Protein AF-A0AAD2FKJ0-F1 (afdb_monomer_lite)

Radius of gyration: 31.88 Å; chains: 1; bounding box: 92×48×88 Å

Secondary structure (DSSP, 8-state):
-HHHHHHHHHHHHHHHHTSTT---GGG---------HHHHHHHHHHHHHHHHHHHHHHHHHHHHHHHHHHHHHHHHHHHHHHHHHHHHHHHHHHHHHHHHHH-TTSPTT-HHHHHHHHHHTT-TTHHHHHTTS--SSHHHHHHHHHHHHHHH--S-S-GGGGS--TTPPPS--TT-HHHHHHHHHHIIIIIIHHHHHHHHHHHHHHHHHHHHHHHHHHHHHHHHHHHHHHHT--TT-HHHHHHHHHHHHHHHHHHHHHHHHHHHHHHHTTTSSS----

Organism: NCBI:txid2856

pLDDT: mean 74.24, std 14.26, range [31.06, 91.81]

Foldseek 3Di:
DVLVVVLVVLVVVLVQLPDPPRQDPVLDDDDDDDDDPVCCVPPVPVVVVVRVVVVVVSVVSSVVVSVVVSVVSVVSNVVSLVVLLLVLLVVLLVLLVVLLVVDPQDDPLQSLLLVLQCQVVPDVCVCQLCVQSSDPHVQVSLVSNLVVCVVPDPPDRDSCSSDDDPDDDHSDDPPRPSSVVSSVVSCVVRHVVVVVVVVVVVVVVVVVVVVVVVVVVVVVVLVVVLVVLVVPDDPVDVVSVVVSVVVNVVVVVVVVVVVVVVVVVVVVVVPPPPDDDD

Structure (mmCIF, N/CA/C/O backbone):
data_AF-A0AAD2FKJ0-F1
#
_entry.id   AF-A0AAD2FKJ0-F1
#
loop_
_atom_site.group_PDB
_atom_site.id
_atom_site.type_symbol
_atom_site.label_atom_id
_atom_site.label_alt_id
_atom_site.label_comp_id
_atom_site.label_asym_id
_atom_site.label_entity_id
_atom_site.label_seq_id
_atom_site.pdbx_PDB_ins_code
_atom_site.Cartn_x
_atom_site.Cartn_y
_atom_site.Cartn_z
_atom_site.occupancy
_atom_site.B_iso_or_equiv
_atom_site.auth_seq_id
_atom_site.auth_comp_id
_atom_site.auth_asym_id
_atom_site.auth_atom_id
_atom_site.pdbx_PDB_model_num
ATOM 1 N N . MET A 1 1 ? -3.338 -1.788 -8.672 1.00 71.06 1 MET A N 1
ATOM 2 C CA . MET A 1 1 ? -4.570 -1.103 -8.192 1.00 71.06 1 MET A CA 1
ATOM 3 C C . MET A 1 1 ? -5.234 -1.756 -6.973 1.00 71.06 1 MET A C 1
ATOM 5 O O . MET A 1 1 ? -5.304 -1.099 -5.942 1.00 71.06 1 MET A O 1
ATOM 9 N N . LYS A 1 2 ? -5.704 -3.019 -7.031 1.00 80.38 2 LYS A N 1
ATOM 10 C CA . LYS A 1 2 ? -6.401 -3.674 -5.892 1.00 80.38 2 LYS A CA 1
ATOM 11 C C . LYS A 1 2 ? -5.606 -3.622 -4.577 1.00 80.38 2 LYS A C 1
ATOM 13 O O . LYS A 1 2 ? -6.149 -3.195 -3.567 1.00 80.38 2 LYS A O 1
ATOM 18 N N . LEU A 1 3 ? -4.317 -3.966 -4.619 1.00 83.56 3 LEU A N 1
ATOM 19 C CA . LEU A 1 3 ? -3.434 -3.955 -3.445 1.00 83.56 3 LEU A CA 1
ATOM 20 C C . LEU A 1 3 ? -3.308 -2.565 -2.805 1.00 83.56 3 LEU A C 1
ATOM 22 O O . LEU A 1 3 ? -3.444 -2.434 -1.598 1.00 83.56 3 LEU A O 1
ATOM 26 N N . LYS A 1 4 ? -3.147 -1.505 -3.602 1.00 79.00 4 LYS A N 1
ATOM 27 C CA . LYS A 1 4 ? -3.092 -0.128 -3.087 1.00 79.00 4 LYS A CA 1
ATOM 28 C C . LYS A 1 4 ? -4.404 0.320 -2.436 1.00 79.00 4 LYS A C 1
ATOM 30 O O . LYS A 1 4 ? -4.381 1.032 -1.442 1.00 79.00 4 LYS A O 1
ATOM 35 N N . LYS A 1 5 ? -5.559 -0.116 -2.953 1.00 81.50 5 LYS A N 1
ATOM 36 C CA . LYS A 1 5 ? -6.853 0.142 -2.298 1.00 81.50 5 LYS A CA 1
ATOM 37 C C . LYS A 1 5 ? -6.910 -0.509 -0.915 1.00 81.50 5 LYS A C 1
ATOM 39 O O . LYS A 1 5 ? -7.359 0.116 0.045 1.00 81.50 5 LYS A O 1
ATOM 44 N N . THR A 1 6 ? -6.451 -1.753 -0.827 1.00 84.44 6 THR A N 1
ATOM 45 C CA . THR A 1 6 ? -6.330 -2.475 0.440 1.00 84.44 6 THR A CA 1
ATOM 46 C C . THR A 1 6 ? -5.370 -1.753 1.391 1.00 84.44 6 THR A C 1
ATOM 48 O O . THR A 1 6 ? -5.720 -1.546 2.548 1.00 84.44 6 THR A O 1
ATOM 51 N N . LEU A 1 7 ? -4.226 -1.274 0.890 1.00 86.19 7 LEU A N 1
ATOM 52 C CA . LEU A 1 7 ? -3.254 -0.491 1.658 1.00 86.19 7 LEU A CA 1
ATOM 53 C C . LEU A 1 7 ? -3.872 0.783 2.249 1.00 86.19 7 LEU A C 1
ATOM 55 O O . LEU A 1 7 ? -3.767 1.001 3.451 1.00 86.19 7 LEU A O 1
ATOM 59 N N . ASN A 1 8 ? -4.575 1.582 1.437 1.00 85.00 8 ASN A N 1
ATOM 60 C CA . ASN A 1 8 ? -5.258 2.788 1.919 1.00 85.00 8 ASN A CA 1
ATOM 61 C C . ASN A 1 8 ? -6.295 2.448 2.995 1.00 85.00 8 ASN A C 1
ATOM 63 O O . ASN A 1 8 ? -6.322 3.082 4.040 1.00 85.00 8 ASN A O 1
ATOM 67 N N . THR A 1 9 ? -7.071 1.380 2.794 1.00 85.81 9 THR A N 1
ATOM 68 C CA . THR A 1 9 ? -8.065 0.929 3.782 1.00 85.81 9 THR A CA 1
ATOM 69 C C . THR A 1 9 ? -7.413 0.561 5.120 1.00 85.81 9 THR A C 1
ATOM 71 O O . THR A 1 9 ? -7.942 0.888 6.183 1.00 85.81 9 THR A O 1
ATOM 74 N N . PHE A 1 10 ? -6.263 -0.118 5.091 1.00 88.31 10 PHE A N 1
ATOM 75 C CA . PHE A 1 10 ? -5.527 -0.446 6.310 1.00 88.31 10 PHE A CA 1
ATOM 76 C C . PHE A 1 10 ? -4.884 0.780 6.960 1.00 88.31 10 PHE A C 1
ATOM 78 O O . PHE A 1 10 ? -4.914 0.879 8.185 1.00 88.31 10 PHE A O 1
ATOM 85 N N . ASN A 1 11 ? -4.376 1.732 6.174 1.00 86.88 11 ASN A N 1
ATOM 86 C CA . ASN A 1 11 ? -3.852 2.999 6.684 1.00 86.88 11 ASN A CA 1
ATOM 87 C C . ASN A 1 11 ? -4.946 3.835 7.362 1.00 86.88 11 ASN A C 1
ATOM 89 O O . ASN A 1 11 ? -4.744 4.296 8.483 1.00 86.88 11 ASN A O 1
ATOM 93 N N . ASP A 1 12 ? -6.126 3.955 6.750 1.00 87.62 12 ASP A N 1
ATOM 94 C CA . ASP A 1 12 ? -7.275 4.653 7.339 1.00 87.62 12 ASP A CA 1
ATOM 95 C C . ASP A 1 12 ? -7.701 3.988 8.655 1.00 87.62 12 ASP A C 1
ATOM 97 O O . ASP A 1 12 ? -7.941 4.649 9.668 1.00 87.62 12 ASP A O 1
ATOM 101 N N . ARG A 1 13 ? -7.741 2.648 8.673 1.00 86.25 13 ARG A N 1
ATOM 102 C CA . ARG A 1 13 ? -8.046 1.877 9.883 1.00 86.25 13 ARG A CA 1
ATOM 103 C C . ARG A 1 13 ? -6.992 2.084 10.969 1.00 86.25 13 ARG A C 1
ATOM 105 O O . ARG A 1 13 ? -7.358 2.213 12.134 1.00 86.25 13 ARG A O 1
ATOM 112 N N . LEU A 1 14 ? -5.710 2.117 10.609 1.00 88.94 14 LEU A N 1
ATOM 113 C CA . LEU A 1 14 ? -4.619 2.379 11.543 1.00 88.94 14 LEU A CA 1
ATOM 114 C C . LEU A 1 14 ? -4.745 3.782 12.147 1.00 88.94 14 LEU A C 1
ATOM 116 O O . LEU A 1 14 ? -4.663 3.916 13.365 1.00 88.94 14 LEU A O 1
ATOM 120 N N . GLN A 1 15 ? -5.024 4.799 11.326 1.00 88.88 15 GLN A N 1
ATOM 121 C CA . GLN A 1 15 ? -5.247 6.166 11.799 1.00 88.88 15 GLN A CA 1
ATOM 122 C C . GLN A 1 15 ? -6.423 6.246 12.773 1.00 88.88 15 GLN A C 1
ATOM 124 O O . GLN A 1 15 ? -6.317 6.903 13.804 1.00 88.88 15 GLN A O 1
ATOM 129 N N . LEU A 1 16 ? -7.533 5.558 12.487 1.00 86.31 16 LEU A N 1
ATOM 130 C CA . LEU A 1 16 ? -8.673 5.487 13.406 1.00 86.31 16 LEU A CA 1
ATOM 131 C C . LEU A 1 16 ? -8.296 4.816 14.732 1.00 86.31 16 LEU A C 1
ATOM 133 O O . LEU A 1 16 ? -8.605 5.358 15.788 1.00 86.31 16 LEU A O 1
ATOM 137 N N . LEU A 1 17 ? -7.587 3.684 14.684 1.00 85.56 17 LEU A N 1
ATOM 138 C CA . LEU A 1 17 ? -7.139 2.947 15.873 1.00 85.56 17 LEU A CA 1
ATOM 139 C C . LEU A 1 17 ? -6.128 3.715 16.733 1.00 85.56 17 LEU A C 1
ATOM 141 O O . LEU A 1 17 ? -5.982 3.403 17.911 1.00 85.56 17 LEU A O 1
ATOM 145 N N . GLN A 1 18 ? -5.425 4.68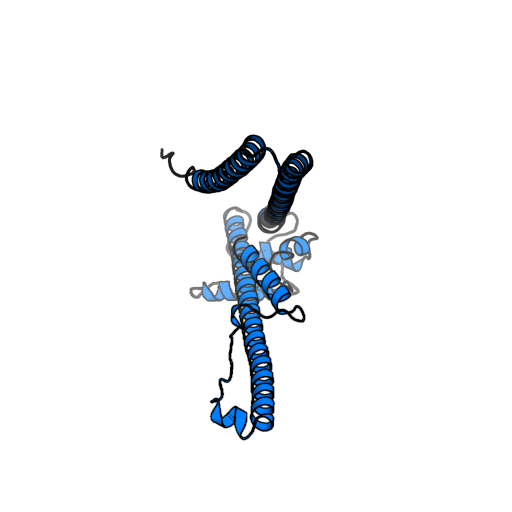8 16.154 1.00 85.50 18 GLN A N 1
ATOM 146 C CA . GLN A 1 18 ? -4.464 5.543 16.850 1.00 85.50 18 GLN A CA 1
ATOM 147 C C . GLN A 1 18 ? -5.096 6.805 17.452 1.00 85.50 18 GLN A C 1
ATOM 149 O O . GLN A 1 18 ? -4.419 7.521 18.190 1.00 85.50 18 GLN A O 1
ATOM 154 N N . LYS A 1 19 ? -6.372 7.102 17.164 1.00 86.88 19 LYS A N 1
ATOM 155 C CA . LYS A 1 19 ? -7.043 8.267 17.750 1.00 86.88 19 LYS A CA 1
ATOM 156 C C . LYS A 1 19 ? -7.248 8.070 19.258 1.00 86.88 19 LYS A C 1
ATOM 158 O O . LYS A 1 19 ? -7.744 7.017 19.669 1.00 86.88 19 LYS A O 1
ATOM 163 N N . PRO A 1 20 ? -6.931 9.081 20.086 1.00 76.94 20 PRO A N 1
ATOM 164 C CA . PRO A 1 20 ? -7.167 9.004 21.521 1.00 76.94 20 PRO A CA 1
ATOM 165 C C . PRO A 1 20 ? -8.664 8.815 21.800 1.00 76.94 20 PRO A C 1
ATOM 167 O O . PRO A 1 20 ? -9.505 9.485 21.203 1.00 76.94 20 PRO A O 1
ATOM 170 N N . GLY A 1 21 ? -8.991 7.870 22.683 1.00 74.44 21 GLY A N 1
ATOM 171 C CA . GLY A 1 21 ? -10.371 7.536 23.054 1.00 74.44 21 GLY A CA 1
ATOM 172 C C . GLY A 1 21 ? -11.122 6.639 22.062 1.00 74.44 21 GLY A C 1
ATOM 173 O O . GLY A 1 21 ? -12.247 6.236 22.350 1.00 74.44 21 GLY A O 1
ATOM 174 N N . TYR A 1 22 ? -10.530 6.281 20.918 1.00 79.00 22 TYR A N 1
ATOM 175 C CA . TYR A 1 22 ? -11.140 5.311 20.013 1.00 79.00 22 TYR A CA 1
ATOM 176 C C . TYR A 1 22 ? -10.881 3.886 20.507 1.00 79.00 22 TYR A C 1
ATOM 178 O O . TYR A 1 22 ? -9.736 3.438 20.532 1.00 79.00 22 TYR A O 1
ATOM 186 N N . VAL A 1 23 ? -11.948 3.160 20.842 1.00 74.75 23 VAL A N 1
ATOM 187 C CA . VAL A 1 23 ? -11.903 1.726 21.154 1.00 74.75 23 VAL A CA 1
ATOM 188 C C . VAL A 1 23 ? -12.482 0.968 19.969 1.00 74.75 23 VAL A C 1
ATOM 190 O O . VAL A 1 23 ? -13.607 1.226 19.536 1.00 74.75 23 VAL A O 1
ATOM 193 N N . ALA A 1 24 ? -11.715 0.025 19.421 1.00 76.06 24 ALA A N 1
ATOM 194 C CA . ALA A 1 24 ? -12.218 -0.830 18.355 1.00 76.06 24 ALA A CA 1
ATOM 195 C C . ALA A 1 24 ? -13.459 -1.592 18.841 1.00 76.06 24 ALA A C 1
ATOM 197 O O . ALA A 1 24 ? -13.457 -2.124 19.948 1.00 76.06 24 ALA A O 1
ATOM 198 N N . SER A 1 25 ? -14.488 -1.718 18.000 1.00 78.38 25 SER A N 1
ATOM 199 C CA . SER A 1 25 ? -15.688 -2.494 18.347 1.00 78.38 25 SER A CA 1
ATOM 200 C C . SER A 1 25 ? -15.350 -3.925 18.776 1.00 78.38 25 SER A C 1
ATOM 202 O O . SER A 1 25 ? -15.961 -4.448 19.698 1.00 78.38 25 SER A O 1
ATOM 204 N N . SER A 1 26 ? -14.321 -4.523 18.170 1.00 73.00 26 SER A N 1
ATOM 205 C CA . SER A 1 26 ? -13.794 -5.849 18.513 1.00 73.00 26 SER A CA 1
ATOM 206 C C . SER A 1 26 ? -13.148 -5.935 19.903 1.00 73.00 26 SER A C 1
ATOM 208 O O . SER A 1 26 ? -13.040 -7.028 20.442 1.00 73.00 26 SER A O 1
ATOM 210 N N . CYS A 1 27 ? -12.716 -4.809 20.478 1.00 74.88 27 CYS A N 1
ATOM 211 C CA . CYS A 1 27 ? -12.190 -4.733 21.844 1.00 74.88 27 CYS A CA 1
ATOM 212 C C . CYS A 1 27 ? -13.283 -4.410 22.869 1.00 74.88 27 CYS A C 1
ATOM 214 O O . CYS A 1 27 ? -13.014 -4.414 24.068 1.00 74.88 27 CYS A O 1
ATOM 216 N N . ASN A 1 28 ? -14.499 -4.089 22.425 1.00 78.06 28 ASN A N 1
ATOM 217 C CA . ASN A 1 28 ? -15.566 -3.683 23.319 1.00 78.06 28 ASN A CA 1
ATOM 218 C C . ASN A 1 28 ? -16.296 -4.922 23.850 1.00 78.06 28 ASN A C 1
ATOM 220 O O . ASN A 1 28 ? -17.056 -5.564 23.128 1.00 78.06 28 ASN A O 1
ATOM 224 N N . PHE A 1 29 ? -16.064 -5.261 25.114 1.00 77.56 29 PHE A N 1
ATOM 225 C CA . PHE A 1 29 ? -16.822 -6.288 25.821 1.00 77.56 29 PHE A CA 1
ATOM 226 C C . PHE A 1 29 ? -17.348 -5.718 27.137 1.00 77.56 29 PHE A C 1
ATOM 228 O O . PHE A 1 29 ? -16.664 -4.964 27.836 1.00 77.56 29 PHE A O 1
ATOM 235 N N . LYS A 1 30 ? -18.593 -6.076 27.454 1.00 77.56 30 LYS A N 1
ATOM 236 C CA . LYS A 1 30 ? -19.260 -5.693 28.693 1.00 77.56 30 LYS A CA 1
ATOM 237 C C . LYS A 1 30 ? -18.975 -6.774 29.729 1.00 77.56 30 LYS A C 1
ATOM 239 O O . LYS A 1 30 ? -19.385 -7.917 29.552 1.00 77.56 30 LYS A O 1
ATOM 244 N N . PHE A 1 31 ? -18.252 -6.411 30.778 1.00 77.50 31 PHE A N 1
ATOM 245 C CA . PHE A 1 31 ? -18.079 -7.244 31.961 1.00 77.50 31 PHE A CA 1
ATOM 246 C C . PHE A 1 31 ? -18.632 -6.474 33.154 1.00 77.50 31 PHE A C 1
ATOM 248 O O . PHE A 1 31 ? -18.219 -5.337 33.392 1.00 77.50 31 PHE A O 1
ATOM 255 N N . GLU A 1 32 ? -19.585 -7.086 33.848 1.00 77.81 32 GLU A N 1
ATOM 256 C CA . GLU A 1 32 ? -20.215 -6.564 35.056 1.00 77.81 32 GLU A CA 1
ATOM 257 C C . GLU A 1 32 ? -20.036 -7.613 36.149 1.00 77.81 32 GLU A C 1
ATOM 259 O O . GLU A 1 32 ? -20.402 -8.777 35.977 1.00 77.81 32 GLU A O 1
ATOM 264 N N . LEU A 1 33 ? -19.414 -7.204 37.253 1.00 77.69 33 LEU A N 1
ATOM 265 C CA . LEU A 1 33 ? -19.356 -8.015 38.458 1.00 77.69 33 LEU A CA 1
ATOM 266 C C . LEU A 1 33 ? -20.748 -7.952 39.098 1.00 77.69 33 LEU A C 1
ATOM 268 O O . LEU A 1 33 ? -21.201 -6.868 39.434 1.00 77.69 33 LEU A O 1
ATOM 272 N N . ASN A 1 34 ? -21.443 -9.079 39.235 1.00 84.00 34 ASN A N 1
ATOM 273 C CA . ASN A 1 34 ? -22.764 -9.111 39.867 1.00 84.00 34 ASN A CA 1
ATOM 274 C C . ASN A 1 34 ? -22.638 -9.758 41.254 1.00 84.00 34 ASN A C 1
ATOM 276 O O . ASN A 1 34 ? -22.642 -10.990 41.343 1.00 84.00 34 ASN A O 1
ATOM 280 N N . PRO A 1 35 ? -22.454 -8.965 42.324 1.00 83.44 35 PRO A N 1
ATOM 281 C CA . PRO A 1 35 ? -22.429 -9.476 43.690 1.00 83.44 35 PRO A CA 1
ATOM 282 C C . PRO A 1 35 ? -23.823 -9.956 44.118 1.00 83.44 35 PRO A C 1
ATOM 284 O O . PRO A 1 35 ? -24.842 -9.569 43.550 1.00 83.44 35 PRO A O 1
ATOM 287 N N . THR A 1 36 ? -23.873 -10.811 45.137 1.00 84.44 36 THR A N 1
ATOM 288 C CA . THR A 1 36 ? -25.136 -11.236 45.751 1.00 84.44 36 THR A CA 1
ATOM 289 C C . THR A 1 36 ? -25.675 -10.160 46.697 1.00 84.44 36 THR A C 1
ATOM 291 O O . THR A 1 36 ? -24.899 -9.498 47.386 1.00 84.44 36 THR A O 1
ATOM 294 N N . ASP A 1 37 ? -27.004 -10.044 46.808 1.00 82.69 37 ASP A N 1
ATOM 295 C CA . ASP A 1 37 ? -27.678 -9.041 47.660 1.00 82.69 37 ASP A CA 1
ATOM 296 C C . ASP A 1 37 ? -27.211 -9.078 49.123 1.00 82.69 37 ASP A C 1
ATOM 298 O O . ASP A 1 37 ? -27.097 -8.053 49.789 1.00 82.69 37 ASP A O 1
ATOM 302 N N . ARG A 1 38 ? -26.881 -10.275 49.619 1.00 74.44 38 ARG A N 1
ATOM 303 C CA . ARG A 1 38 ? -26.363 -10.475 50.977 1.00 74.44 38 ARG A CA 1
ATOM 304 C C . ARG A 1 38 ? -24.977 -9.852 51.175 1.00 74.44 38 ARG A C 1
ATOM 306 O O . ARG A 1 38 ? -24.717 -9.278 52.220 1.00 74.44 38 ARG A O 1
ATOM 313 N N . LEU A 1 39 ? -24.105 -9.935 50.169 1.00 76.00 39 LEU A N 1
ATOM 314 C CA . LEU A 1 39 ? -22.758 -9.363 50.224 1.00 76.00 39 LEU A CA 1
ATOM 315 C C . LEU A 1 39 ? -22.784 -7.834 50.084 1.00 76.00 39 LEU A C 1
ATOM 317 O O . LEU A 1 39 ? -21.979 -7.151 50.708 1.00 76.00 39 LEU A O 1
ATOM 321 N N . LEU A 1 40 ? -23.729 -7.306 49.299 1.00 78.62 40 LEU A N 1
ATOM 322 C CA . LEU A 1 40 ? -23.981 -5.867 49.197 1.00 78.62 40 LEU A CA 1
ATOM 323 C C . LEU A 1 40 ? -24.442 -5.273 50.534 1.00 78.62 40 LEU A C 1
ATOM 325 O O . LEU A 1 40 ? -24.013 -4.182 50.885 1.00 78.62 40 LEU A O 1
ATOM 329 N N . ALA A 1 41 ? -25.270 -5.999 51.291 1.00 77.50 41 ALA A N 1
ATOM 330 C CA . ALA A 1 41 ? -25.738 -5.556 52.604 1.00 77.50 41 ALA A CA 1
ATOM 331 C C . ALA A 1 41 ? -24.651 -5.620 53.695 1.00 77.50 41 ALA A C 1
ATOM 333 O O . ALA A 1 41 ? -24.621 -4.761 54.574 1.00 77.50 41 ALA A O 1
ATOM 334 N N . ASP A 1 42 ? -23.772 -6.627 53.642 1.00 82.19 42 ASP A N 1
ATOM 335 C CA . ASP A 1 42 ? -22.782 -6.883 54.696 1.00 82.19 42 ASP A CA 1
ATOM 336 C C . ASP A 1 42 ? -21.453 -6.118 54.496 1.00 82.19 42 ASP A C 1
ATOM 338 O O . ASP A 1 42 ? -20.763 -5.832 55.474 1.00 82.19 42 ASP A O 1
ATOM 342 N N . ASP A 1 43 ? -21.051 -5.804 53.254 1.00 85.88 43 ASP A N 1
ATOM 343 C CA . ASP A 1 43 ? -19.693 -5.309 52.952 1.00 85.88 43 ASP A CA 1
ATOM 344 C C . ASP A 1 43 ? -19.627 -4.432 51.668 1.00 85.88 43 ASP A C 1
ATOM 346 O O . ASP A 1 43 ? -18.731 -4.579 50.828 1.00 85.88 43 ASP A O 1
ATOM 350 N N . GLU A 1 44 ? -20.563 -3.485 51.510 1.00 85.50 44 GLU A N 1
ATOM 351 C CA . GLU A 1 44 ? -20.714 -2.599 50.331 1.00 85.50 44 GLU A CA 1
ATOM 352 C C . GLU A 1 44 ? -19.396 -1.949 49.859 1.00 85.50 44 GLU A C 1
ATOM 354 O O . GLU A 1 44 ? -19.042 -2.023 48.682 1.00 85.50 44 GLU A O 1
ATOM 359 N N . ALA A 1 45 ? -18.599 -1.400 50.782 1.00 86.38 45 ALA A N 1
ATOM 360 C CA . ALA A 1 45 ? -17.343 -0.719 50.451 1.00 86.38 45 ALA A CA 1
ATOM 361 C C . ALA A 1 45 ? -16.283 -1.649 49.825 1.00 86.38 45 ALA A C 1
ATOM 363 O O . ALA A 1 45 ? -15.472 -1.222 49.000 1.00 86.38 45 ALA A O 1
ATOM 364 N N . LYS A 1 46 ? -16.265 -2.939 50.198 1.00 87.06 46 LYS A N 1
ATOM 365 C CA . LYS A 1 46 ? -15.357 -3.918 49.573 1.00 87.06 46 LYS A CA 1
ATOM 366 C C . LYS A 1 46 ? -15.826 -4.287 48.173 1.00 87.06 46 LYS A C 1
ATOM 368 O O . LYS A 1 46 ? -14.995 -4.497 47.292 1.00 87.06 46 LYS A O 1
ATOM 373 N N . VAL A 1 47 ? -17.140 -4.365 47.978 1.00 84.94 47 VAL A N 1
ATOM 374 C CA . VAL A 1 47 ? -17.756 -4.640 46.680 1.00 84.94 47 VAL A CA 1
ATOM 375 C C . VAL A 1 47 ? -17.474 -3.496 45.703 1.00 84.94 47 VAL A C 1
ATOM 377 O O . VAL A 1 47 ? -17.020 -3.761 44.592 1.00 84.94 47 VAL A O 1
ATOM 380 N N . GLU A 1 48 ? -17.634 -2.240 46.125 1.00 85.81 48 GLU A N 1
ATOM 381 C CA . GLU A 1 48 ? -17.314 -1.055 45.312 1.00 85.81 48 GLU A CA 1
ATOM 382 C C . GLU A 1 48 ? -15.832 -1.022 44.906 1.00 85.81 48 GLU A C 1
ATOM 384 O O . GLU A 1 48 ? -15.503 -0.878 43.728 1.00 85.81 48 GLU A O 1
ATOM 389 N N . LYS A 1 49 ? -14.922 -1.298 45.849 1.00 89.50 49 LYS A N 1
ATOM 390 C CA . LYS A 1 49 ? -13.488 -1.395 45.549 1.00 89.50 49 LYS A CA 1
ATOM 391 C C . LYS A 1 49 ? -13.173 -2.484 44.513 1.00 89.50 49 LYS A C 1
ATOM 393 O O . LYS A 1 49 ? -12.367 -2.262 43.611 1.00 89.50 49 LYS A O 1
ATOM 398 N N . LEU A 1 50 ? -13.805 -3.655 44.615 1.00 88.06 50 LEU A N 1
ATOM 399 C CA . LEU A 1 50 ? -13.636 -4.731 43.631 1.00 88.06 50 LEU A CA 1
ATOM 400 C C . LEU A 1 50 ? -14.215 -4.351 42.262 1.00 88.06 50 LEU A C 1
ATOM 402 O O . LEU A 1 50 ? -13.632 -4.706 41.238 1.00 88.06 50 LEU A O 1
ATOM 406 N N . HIS A 1 51 ? -15.324 -3.611 42.220 1.00 87.44 51 HIS A N 1
ATOM 407 C CA . HIS A 1 51 ? -15.853 -3.054 40.976 1.00 87.44 51 HIS A CA 1
ATOM 408 C C . HIS A 1 51 ? -14.854 -2.109 40.303 1.00 87.44 51 HIS A C 1
ATOM 410 O O . HIS A 1 51 ? -14.644 -2.216 39.091 1.00 87.44 51 HIS A O 1
ATOM 416 N N . ASP A 1 52 ? -14.205 -1.232 41.067 1.00 87.88 52 ASP A N 1
ATOM 417 C CA . ASP A 1 52 ? -13.174 -0.331 40.550 1.00 87.88 52 ASP A CA 1
ATOM 418 C C . ASP A 1 52 ? -11.953 -1.095 40.028 1.00 87.88 52 ASP A C 1
ATOM 420 O O . ASP A 1 52 ? -11.499 -0.845 38.910 1.00 87.88 52 ASP A O 1
ATOM 424 N N . GLU A 1 53 ? -11.461 -2.084 40.778 1.00 89.31 53 GLU A N 1
ATOM 425 C CA . GLU A 1 53 ? -10.346 -2.940 40.352 1.00 89.31 53 GLU A CA 1
ATOM 426 C C . GLU A 1 53 ? -10.672 -3.697 39.052 1.00 89.31 53 GLU A C 1
ATOM 428 O O . GLU A 1 53 ? -9.856 -3.739 38.126 1.00 89.31 53 GLU A O 1
ATOM 433 N N . VAL A 1 54 ? -11.891 -4.230 38.933 1.00 88.06 54 VAL A N 1
ATOM 434 C CA . VAL A 1 54 ? -12.386 -4.889 37.716 1.00 88.06 54 VAL A CA 1
ATOM 435 C C . VAL A 1 54 ? -12.500 -3.905 36.551 1.00 88.06 54 VAL A C 1
ATOM 437 O O . VAL A 1 54 ? -12.113 -4.236 35.428 1.00 88.06 54 VAL A O 1
ATOM 440 N N . ASN A 1 55 ? -13.005 -2.692 36.785 1.00 86.38 55 ASN A N 1
ATOM 441 C CA . ASN A 1 55 ? -13.108 -1.658 35.757 1.00 86.38 55 ASN A CA 1
ATOM 442 C C . ASN A 1 55 ? -11.724 -1.234 35.247 1.00 86.38 55 ASN A C 1
ATOM 444 O O . ASN A 1 55 ? -11.529 -1.121 34.033 1.00 86.38 55 ASN A O 1
ATOM 448 N N . ILE A 1 56 ? -10.748 -1.068 36.145 1.00 87.44 56 ILE A N 1
ATOM 449 C CA . ILE A 1 56 ? -9.350 -0.783 35.795 1.00 87.44 56 ILE A CA 1
ATOM 450 C C . ILE A 1 56 ? -8.766 -1.936 34.972 1.00 87.44 56 ILE A C 1
ATOM 452 O O . ILE A 1 56 ? -8.228 -1.704 33.886 1.00 87.44 56 ILE A O 1
ATOM 456 N N . ALA A 1 57 ? -8.917 -3.181 35.433 1.00 87.94 57 ALA A N 1
ATOM 457 C CA . ALA A 1 57 ? -8.436 -4.362 34.718 1.00 87.94 57 ALA A CA 1
ATOM 458 C C . ALA A 1 57 ? -9.063 -4.480 33.319 1.00 87.94 57 ALA A C 1
ATOM 460 O O . ALA A 1 57 ? -8.366 -4.780 32.346 1.00 87.94 57 ALA A O 1
ATOM 461 N N . ARG A 1 58 ? -10.359 -4.167 33.190 1.00 86.25 58 ARG A N 1
ATOM 462 C CA . ARG A 1 58 ? -11.066 -4.131 31.905 1.00 86.25 58 ARG A CA 1
ATOM 463 C C . ARG A 1 58 ? -10.441 -3.115 30.955 1.00 86.25 58 ARG A C 1
ATOM 465 O O . ARG A 1 58 ? -10.158 -3.463 29.813 1.00 86.25 58 ARG A O 1
ATOM 472 N N . VAL A 1 59 ? -10.213 -1.881 31.407 1.00 85.56 59 VAL A N 1
ATOM 473 C CA . VAL A 1 59 ? -9.605 -0.823 30.579 1.00 85.56 59 VAL A CA 1
ATOM 474 C C . VAL A 1 59 ? -8.188 -1.209 30.148 1.00 85.56 59 VAL A C 1
ATOM 476 O O . VAL A 1 59 ? -7.845 -1.070 28.973 1.00 85.56 59 VAL A O 1
ATOM 479 N N . LEU A 1 60 ? -7.380 -1.758 31.061 1.00 87.94 60 LEU A N 1
ATOM 480 C CA . LEU A 1 60 ? -6.029 -2.234 30.747 1.00 87.94 60 LEU A CA 1
ATOM 481 C C . LEU A 1 60 ? -6.049 -3.332 29.680 1.00 87.94 60 LEU A C 1
ATOM 483 O O . LEU A 1 60 ? -5.296 -3.272 28.707 1.00 87.94 60 LEU A O 1
ATOM 487 N N . PHE A 1 61 ? -6.942 -4.308 29.825 1.00 87.00 61 PHE A N 1
ATOM 488 C CA . PHE A 1 61 ? -7.076 -5.400 28.870 1.00 87.00 61 PHE A CA 1
ATOM 489 C C . PHE A 1 61 ? -7.593 -4.925 27.501 1.00 87.00 61 PHE A C 1
ATOM 491 O O . PHE A 1 61 ? -7.082 -5.357 26.467 1.00 87.00 61 PHE A O 1
ATOM 498 N N . GLN A 1 62 ? -8.540 -3.980 27.464 1.00 87.56 62 GLN A N 1
ATOM 499 C CA . GLN A 1 62 ? -8.972 -3.329 26.219 1.00 87.56 62 GLN A CA 1
ATOM 500 C C . GLN A 1 62 ? -7.804 -2.626 25.515 1.00 87.56 62 GLN A C 1
ATOM 502 O O . GLN A 1 62 ? -7.636 -2.779 24.302 1.00 87.56 62 GLN A O 1
ATOM 507 N N . GLY A 1 63 ? -6.962 -1.918 26.275 1.00 86.00 63 GLY A N 1
ATOM 508 C CA . GLY A 1 63 ? -5.748 -1.286 25.760 1.00 86.00 63 GLY A CA 1
ATOM 509 C C . GLY A 1 63 ? -4.751 -2.295 25.181 1.00 86.00 63 GLY A C 1
ATOM 510 O O . GLY A 1 63 ? -4.238 -2.097 24.078 1.00 86.00 63 GLY A O 1
ATOM 511 N N . GLN A 1 64 ? -4.522 -3.415 25.873 1.00 88.81 64 GLN A N 1
ATOM 512 C CA . GLN A 1 64 ? -3.657 -4.496 25.385 1.00 88.81 64 GLN A CA 1
ATOM 513 C C . GLN A 1 64 ? -4.194 -5.124 24.094 1.00 88.81 64 GLN A C 1
ATOM 515 O O . GLN A 1 64 ? -3.446 -5.274 23.127 1.00 88.81 64 GLN A O 1
ATOM 520 N N . MET A 1 65 ? -5.490 -5.438 24.036 1.00 87.38 65 MET A N 1
ATOM 521 C CA . MET A 1 65 ? -6.127 -5.953 22.821 1.00 87.38 65 MET A CA 1
ATOM 522 C C . MET A 1 65 ? -5.995 -4.975 21.650 1.00 87.38 65 MET A C 1
ATOM 524 O O . MET A 1 65 ? -5.621 -5.370 20.546 1.00 87.38 65 MET A O 1
ATOM 528 N N . GLN A 1 66 ? -6.244 -3.684 21.884 1.00 87.88 66 GLN A N 1
ATOM 529 C CA . GLN A 1 66 ? -6.096 -2.657 20.854 1.00 87.88 66 GLN A CA 1
ATOM 530 C C . GLN A 1 66 ? -4.656 -2.567 20.340 1.00 87.88 66 GLN A C 1
ATOM 532 O O . GLN A 1 66 ? -4.453 -2.467 19.129 1.00 87.88 66 GLN A O 1
ATOM 537 N N . ALA A 1 67 ? -3.660 -2.674 21.222 1.00 88.44 67 ALA A N 1
ATOM 538 C CA . ALA A 1 67 ? -2.256 -2.714 20.825 1.00 88.44 67 ALA A CA 1
ATOM 539 C C . ALA A 1 67 ? -1.945 -3.916 19.912 1.00 88.44 67 ALA A C 1
ATOM 541 O O . ALA A 1 67 ? -1.262 -3.750 18.900 1.00 88.44 67 ALA A O 1
ATOM 542 N N . GLN A 1 68 ? -2.500 -5.099 20.204 1.00 89.00 68 GLN A N 1
ATOM 543 C CA . GLN A 1 68 ? -2.342 -6.286 19.352 1.00 89.00 68 GLN A CA 1
ATOM 544 C C . GLN A 1 68 ? -3.024 -6.121 17.988 1.00 89.00 68 GLN A C 1
ATOM 546 O O . GLN A 1 68 ? -2.443 -6.461 16.959 1.00 89.00 68 GLN A O 1
ATOM 551 N N . ILE A 1 69 ? -4.222 -5.526 17.944 1.00 88.00 69 ILE A N 1
ATOM 552 C CA . ILE A 1 69 ? -4.896 -5.210 16.674 1.00 88.00 69 ILE A CA 1
ATOM 553 C C . ILE A 1 69 ? -4.061 -4.226 15.851 1.00 88.00 69 ILE A C 1
ATOM 555 O O . ILE A 1 69 ? -3.910 -4.410 14.645 1.00 88.00 69 ILE A O 1
ATOM 559 N N . ILE A 1 70 ? -3.495 -3.193 16.481 1.00 88.94 70 ILE A N 1
ATOM 560 C CA . ILE A 1 70 ? -2.604 -2.240 15.807 1.00 88.94 70 ILE A CA 1
ATOM 561 C C . ILE A 1 70 ? -1.376 -2.961 15.239 1.00 88.94 70 ILE A C 1
ATOM 563 O O . ILE A 1 70 ? -1.002 -2.705 14.094 1.00 88.94 70 ILE A O 1
ATOM 567 N N . ALA A 1 71 ? -0.761 -3.866 16.004 1.00 90.81 71 ALA A N 1
ATOM 568 C CA . ALA A 1 71 ? 0.377 -4.655 15.539 1.00 90.81 71 ALA A CA 1
ATOM 569 C C . ALA A 1 71 ? 0.010 -5.520 14.320 1.00 90.81 71 ALA A C 1
ATOM 571 O O . ALA A 1 71 ? 0.729 -5.500 13.320 1.00 90.81 71 ALA A O 1
ATOM 572 N N . LEU A 1 72 ? -1.144 -6.193 14.351 1.00 90.81 72 LEU A N 1
ATOM 573 C CA . LEU A 1 72 ? -1.649 -6.974 13.221 1.00 90.81 72 LEU A CA 1
ATOM 574 C C . LEU A 1 72 ? -1.890 -6.102 11.980 1.00 90.81 72 LEU A C 1
ATOM 576 O O . LEU A 1 72 ? -1.446 -6.447 10.890 1.00 90.81 72 LEU A O 1
ATOM 580 N N . VAL A 1 73 ? -2.539 -4.943 12.135 1.00 90.75 73 VAL A N 1
ATOM 581 C CA . VAL A 1 73 ? -2.780 -4.017 11.014 1.00 90.75 73 VAL A CA 1
ATOM 582 C C . VAL A 1 73 ? -1.461 -3.521 10.412 1.00 90.75 73 VAL A C 1
ATOM 584 O O . VAL A 1 73 ? -1.354 -3.415 9.193 1.00 90.75 73 VAL A O 1
ATOM 587 N N . LYS A 1 74 ? -0.430 -3.267 11.228 1.00 91.69 74 LYS A N 1
ATOM 588 C CA . LYS A 1 74 ? 0.909 -2.913 10.727 1.00 91.69 74 LYS A CA 1
ATOM 589 C C . LYS A 1 74 ? 1.548 -4.046 9.917 1.00 91.69 74 LYS A C 1
ATOM 591 O O . LYS A 1 74 ? 2.167 -3.769 8.891 1.00 91.69 74 LYS A O 1
ATOM 596 N N . LEU A 1 75 ? 1.387 -5.301 10.341 1.00 91.81 75 LEU A N 1
ATOM 597 C CA . LEU A 1 75 ? 1.867 -6.463 9.584 1.00 91.81 75 LEU A CA 1
ATOM 598 C C . LEU A 1 75 ? 1.133 -6.613 8.245 1.00 91.81 75 LEU A C 1
ATOM 600 O O . LEU A 1 75 ? 1.774 -6.853 7.225 1.00 91.81 75 LEU A O 1
ATOM 604 N N . GLU A 1 76 ? -0.182 -6.402 8.224 1.00 91.56 76 GLU A N 1
ATOM 605 C CA . GLU A 1 76 ? -0.982 -6.397 6.992 1.00 91.56 76 GLU A CA 1
ATOM 606 C C . GLU A 1 76 ? -0.535 -5.292 6.025 1.00 91.56 76 GLU A C 1
ATOM 608 O O . GLU A 1 76 ? -0.330 -5.545 4.838 1.00 91.56 76 GLU A O 1
ATOM 613 N N . ILE A 1 77 ? -0.299 -4.075 6.532 1.00 89.44 77 ILE A N 1
ATOM 614 C CA . ILE A 1 77 ? 0.265 -2.964 5.748 1.00 89.44 77 ILE A CA 1
ATOM 615 C C . ILE A 1 77 ? 1.599 -3.382 5.124 1.00 89.44 77 ILE A C 1
ATOM 617 O O . ILE A 1 77 ? 1.766 -3.271 3.909 1.00 89.44 77 ILE A O 1
ATOM 621 N N . ALA A 1 78 ? 2.524 -3.913 5.928 1.00 88.88 78 ALA A N 1
ATOM 622 C CA . ALA A 1 78 ? 3.834 -4.345 5.450 1.00 88.88 78 ALA A CA 1
ATOM 623 C C . ALA A 1 78 ? 3.733 -5.468 4.400 1.00 88.88 78 ALA A C 1
ATOM 625 O O . ALA A 1 78 ? 4.435 -5.435 3.387 1.00 88.88 78 ALA A O 1
ATOM 626 N N . SER A 1 79 ? 2.827 -6.429 4.602 1.00 90.00 79 SER A N 1
ATOM 627 C CA . SER A 1 79 ? 2.548 -7.519 3.661 1.00 90.00 79 SER A CA 1
ATOM 628 C C . SER A 1 79 ? 2.033 -6.993 2.318 1.00 90.00 79 SER A C 1
ATOM 630 O O . SER A 1 79 ? 2.558 -7.343 1.258 1.00 90.00 79 SER A O 1
ATOM 632 N N . VAL A 1 80 ? 1.063 -6.073 2.341 1.00 88.69 80 VAL A N 1
ATOM 633 C CA . VAL A 1 80 ? 0.506 -5.461 1.127 1.00 88.69 80 VAL A CA 1
ATOM 634 C C . VAL A 1 80 ? 1.546 -4.60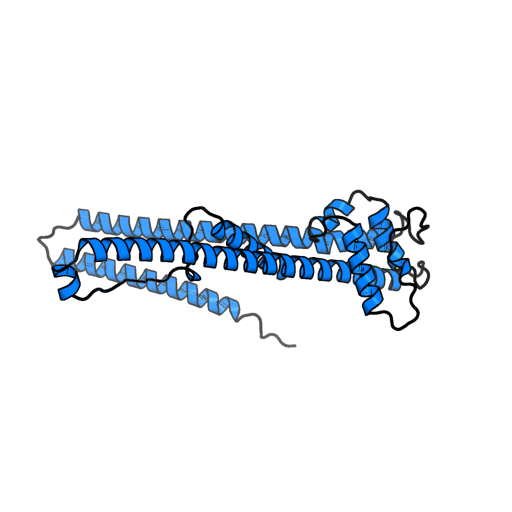2 0.406 1.00 88.69 80 VAL A C 1
ATOM 636 O O . VAL A 1 80 ? 1.644 -4.674 -0.820 1.00 88.69 80 VAL A O 1
ATOM 639 N N . GLN A 1 81 ? 2.355 -3.828 1.136 1.00 88.88 81 GLN A N 1
ATOM 640 C CA . GLN A 1 81 ? 3.473 -3.077 0.554 1.00 88.88 81 GLN A CA 1
ATOM 641 C C . GLN A 1 81 ? 4.469 -4.008 -0.138 1.00 88.88 81 GLN A C 1
ATOM 643 O O . GLN A 1 81 ? 4.886 -3.735 -1.261 1.00 88.88 81 GLN A O 1
ATOM 648 N N . ASN A 1 82 ? 4.808 -5.138 0.487 1.00 88.19 82 ASN A N 1
ATOM 649 C CA . ASN A 1 82 ? 5.676 -6.139 -0.123 1.00 88.19 82 ASN A CA 1
ATOM 650 C C . ASN A 1 82 ? 5.057 -6.730 -1.401 1.00 88.19 82 ASN A C 1
ATOM 652 O O . ASN A 1 82 ? 5.732 -6.839 -2.420 1.00 88.19 82 ASN A O 1
ATOM 656 N N . ALA A 1 83 ? 3.760 -7.048 -1.390 1.00 87.12 83 ALA A N 1
ATOM 657 C CA . ALA A 1 83 ? 3.059 -7.540 -2.575 1.00 87.12 83 ALA A CA 1
ATOM 658 C C . ALA A 1 83 ? 3.054 -6.516 -3.728 1.00 87.12 83 ALA A C 1
ATOM 660 O O . ALA A 1 83 ? 3.208 -6.894 -4.889 1.00 87.12 83 ALA A O 1
ATOM 661 N N . ILE A 1 84 ? 2.919 -5.220 -3.420 1.00 87.00 84 ILE A N 1
ATOM 662 C CA . ILE A 1 84 ? 3.035 -4.139 -4.411 1.00 87.00 84 ILE A CA 1
ATOM 663 C C . ILE A 1 84 ? 4.445 -4.111 -5.003 1.00 87.00 84 ILE A C 1
ATOM 665 O O . ILE A 1 84 ? 4.572 -4.165 -6.225 1.00 87.00 84 ILE A O 1
ATOM 669 N N . ARG A 1 85 ? 5.486 -4.093 -4.159 1.00 87.19 85 ARG A N 1
ATOM 670 C CA . ARG A 1 85 ? 6.892 -4.106 -4.599 1.00 87.19 85 ARG A CA 1
ATOM 671 C C . ARG A 1 85 ? 7.180 -5.283 -5.524 1.00 87.19 85 ARG A C 1
ATOM 673 O O . ARG A 1 85 ? 7.727 -5.092 -6.604 1.00 87.19 85 ARG A O 1
ATOM 680 N N . LYS A 1 86 ? 6.738 -6.484 -5.133 1.00 87.94 86 LYS A N 1
ATOM 681 C CA . LYS A 1 86 ? 6.868 -7.707 -5.937 1.00 87.94 86 LYS A CA 1
ATOM 682 C C . LYS A 1 86 ? 6.197 -7.574 -7.301 1.00 87.94 86 LYS A C 1
ATOM 684 O O . LYS A 1 86 ? 6.796 -7.919 -8.313 1.00 87.94 86 LYS A O 1
ATOM 689 N N . SER A 1 87 ? 4.973 -7.047 -7.339 1.00 86.69 87 SER A N 1
ATOM 690 C CA . SER A 1 87 ? 4.254 -6.839 -8.597 1.00 86.69 87 SER A CA 1
ATOM 691 C C . SER A 1 87 ? 4.964 -5.837 -9.506 1.00 86.69 87 SER A C 1
ATOM 693 O O . SER A 1 87 ? 5.023 -6.074 -10.705 1.00 86.69 87 SER A O 1
ATOM 695 N N . VAL A 1 88 ? 5.491 -4.738 -8.958 1.00 86.12 88 VAL A N 1
ATOM 696 C CA . VAL A 1 88 ? 6.191 -3.712 -9.747 1.00 86.12 88 VAL A CA 1
ATOM 697 C C . VAL A 1 88 ? 7.506 -4.247 -10.299 1.00 86.12 88 VAL A C 1
ATOM 699 O O . VAL A 1 88 ? 7.737 -4.141 -11.498 1.00 86.12 88 VAL A O 1
ATOM 702 N N . ALA A 1 89 ? 8.331 -4.868 -9.454 1.00 85.50 89 ALA A N 1
ATOM 703 C CA . ALA A 1 89 ? 9.598 -5.460 -9.876 1.00 85.50 89 ALA A CA 1
ATOM 704 C C . ALA A 1 89 ? 9.393 -6.506 -10.982 1.00 85.50 89 ALA A C 1
ATOM 706 O O . ALA A 1 89 ? 10.090 -6.473 -11.991 1.00 85.50 89 ALA A O 1
ATOM 707 N N . LYS A 1 90 ? 8.379 -7.372 -10.845 1.00 85.88 90 LYS A N 1
ATOM 708 C CA . LYS A 1 90 ? 8.026 -8.331 -11.896 1.00 85.88 90 LYS A CA 1
ATOM 709 C C . LYS A 1 90 ? 7.605 -7.637 -13.194 1.00 85.88 90 LYS A C 1
ATOM 711 O O . LYS A 1 90 ? 8.100 -7.992 -14.253 1.00 85.88 90 LYS A O 1
ATOM 716 N N . SER A 1 91 ? 6.734 -6.630 -13.117 1.00 86.81 91 SER A N 1
ATOM 717 C CA . SER A 1 91 ? 6.305 -5.891 -14.308 1.00 86.81 91 SER A CA 1
ATOM 718 C C . SER A 1 91 ? 7.463 -5.197 -15.023 1.00 86.81 91 SER A C 1
ATOM 720 O O . SER A 1 91 ? 7.467 -5.185 -16.244 1.00 86.81 91 SER A O 1
ATOM 722 N N . ILE A 1 92 ? 8.447 -4.656 -14.298 1.00 86.69 92 ILE A N 1
ATOM 723 C CA . ILE A 1 92 ? 9.644 -4.056 -14.908 1.00 86.69 92 ILE A CA 1
ATOM 724 C C . ILE A 1 92 ? 10.408 -5.101 -15.727 1.00 86.69 92 ILE A C 1
ATOM 726 O O . ILE A 1 92 ? 10.689 -4.850 -16.894 1.00 86.69 92 ILE A O 1
ATOM 730 N N . VAL A 1 93 ? 10.667 -6.279 -15.150 1.00 85.38 93 VAL A N 1
ATOM 731 C CA . VAL A 1 93 ? 11.354 -7.384 -15.843 1.00 85.38 93 VAL A CA 1
ATOM 732 C C . VAL A 1 93 ? 10.558 -7.870 -17.057 1.00 85.38 93 VAL A C 1
ATOM 734 O O . VAL A 1 93 ? 11.134 -8.087 -18.122 1.00 85.38 93 VAL A O 1
ATOM 737 N N . ASP A 1 94 ? 9.237 -8.011 -16.925 1.00 85.31 94 ASP A N 1
ATOM 738 C CA . ASP A 1 94 ? 8.365 -8.448 -18.020 1.00 85.31 94 ASP A CA 1
ATOM 739 C C . ASP A 1 94 ? 8.375 -7.422 -19.171 1.00 85.31 94 ASP A C 1
ATOM 741 O O . ASP A 1 94 ? 8.477 -7.801 -20.340 1.00 85.31 94 ASP A O 1
ATOM 745 N N . ILE A 1 95 ? 8.316 -6.119 -18.856 1.00 87.19 95 ILE A N 1
ATOM 746 C CA . ILE A 1 95 ? 8.377 -5.039 -19.852 1.00 87.19 95 ILE A CA 1
ATOM 747 C C . ILE A 1 95 ? 9.735 -5.055 -20.557 1.00 87.19 95 ILE A C 1
ATOM 749 O O . ILE A 1 95 ? 9.760 -5.081 -21.784 1.00 87.19 95 ILE A O 1
ATOM 753 N N . THR A 1 96 ? 10.856 -5.072 -19.830 1.00 86.94 96 THR A N 1
ATOM 754 C CA . THR A 1 96 ? 12.179 -5.034 -20.476 1.00 86.94 96 THR A CA 1
ATOM 755 C C . THR A 1 96 ? 12.470 -6.277 -21.291 1.00 86.94 96 THR A C 1
ATOM 757 O O . THR A 1 96 ? 13.013 -6.166 -22.382 1.00 86.94 96 THR A O 1
ATOM 760 N N . THR A 1 97 ? 12.054 -7.451 -20.820 1.00 84.31 97 THR A N 1
ATOM 761 C CA . THR A 1 97 ? 12.181 -8.696 -21.587 1.00 84.31 97 THR A CA 1
ATOM 762 C C . THR A 1 97 ? 11.355 -8.637 -22.867 1.00 84.31 97 THR A C 1
ATOM 764 O O . THR A 1 97 ? 11.840 -9.006 -23.930 1.00 84.31 97 THR A O 1
ATOM 767 N N . THR A 1 98 ? 10.127 -8.117 -22.794 1.00 86.19 98 THR A N 1
ATOM 768 C CA . THR A 1 98 ? 9.275 -7.959 -23.981 1.00 86.19 98 THR A CA 1
ATOM 769 C C . THR A 1 98 ? 9.878 -6.971 -24.975 1.00 86.19 98 THR A C 1
ATOM 771 O O . THR A 1 98 ? 9.864 -7.227 -26.172 1.00 86.19 98 THR A O 1
ATOM 774 N N . LEU A 1 99 ? 10.422 -5.853 -24.494 1.00 86.94 99 LEU A N 1
ATOM 775 C CA . LEU A 1 99 ? 11.050 -4.857 -25.357 1.00 86.94 99 LEU A CA 1
ATOM 776 C C . LEU A 1 99 ? 12.342 -5.377 -25.991 1.00 86.94 99 LEU A C 1
ATOM 778 O O . LEU A 1 99 ? 12.531 -5.190 -27.185 1.00 86.94 99 LEU A O 1
ATOM 782 N N . ALA A 1 100 ? 13.168 -6.095 -25.231 1.00 85.00 100 ALA A N 1
ATOM 783 C CA . ALA A 1 100 ? 14.364 -6.755 -25.745 1.00 85.00 100 ALA A CA 1
ATOM 784 C C . ALA A 1 100 ? 14.036 -7.766 -26.856 1.00 85.00 100 ALA A C 1
ATOM 786 O O . ALA A 1 100 ? 14.744 -7.830 -27.849 1.00 85.00 100 ALA A O 1
ATOM 787 N N . LEU A 1 101 ? 12.931 -8.514 -26.735 1.00 83.81 101 LEU A N 1
ATOM 788 C CA . LEU A 1 101 ? 12.470 -9.430 -27.789 1.00 83.81 101 LEU A CA 1
ATOM 789 C C . LEU A 1 101 ? 11.998 -8.711 -29.062 1.00 83.81 101 LEU A C 1
ATOM 791 O O . LEU A 1 101 ? 11.984 -9.309 -30.136 1.00 83.81 101 LEU A O 1
ATOM 795 N N . LEU A 1 102 ? 11.547 -7.462 -28.937 1.00 83.75 102 LEU A N 1
ATOM 796 C CA . LEU A 1 102 ? 11.056 -6.654 -30.053 1.00 83.75 102 LEU A CA 1
ATOM 797 C C . LEU A 1 102 ? 12.162 -5.830 -30.721 1.00 83.75 102 LEU A C 1
ATOM 799 O O . LEU A 1 102 ? 11.951 -5.351 -31.835 1.00 83.75 102 LEU A O 1
ATOM 803 N N . ASP A 1 103 ? 13.308 -5.661 -30.061 1.00 80.56 103 ASP A N 1
ATOM 804 C CA . ASP A 1 103 ? 14.432 -4.874 -30.552 1.00 80.56 103 ASP A CA 1
ATOM 805 C C . ASP A 1 103 ? 15.486 -5.770 -31.224 1.00 80.56 103 ASP A C 1
ATOM 807 O O . ASP A 1 103 ? 16.243 -6.455 -30.536 1.00 80.56 103 ASP A O 1
ATOM 811 N N . PRO A 1 104 ? 15.592 -5.762 -32.565 1.00 75.62 104 PRO A N 1
ATOM 812 C CA . PRO A 1 104 ? 16.585 -6.564 -33.272 1.00 75.62 104 PRO A CA 1
ATOM 813 C C . PRO A 1 104 ? 18.021 -6.040 -33.106 1.00 75.62 104 PRO A C 1
ATOM 815 O O . PRO A 1 104 ? 18.949 -6.686 -33.589 1.00 75.62 104 PRO A O 1
ATOM 818 N N . THR A 1 105 ? 18.214 -4.863 -32.498 1.00 77.88 105 THR A N 1
ATOM 819 C CA . THR A 1 105 ? 19.536 -4.250 -32.292 1.00 77.88 105 THR A CA 1
ATOM 820 C C . THR A 1 105 ? 20.167 -4.602 -30.947 1.00 77.88 105 THR A C 1
ATOM 822 O O . THR A 1 105 ? 21.366 -4.390 -30.774 1.00 77.88 105 THR A O 1
ATOM 825 N N . LEU A 1 106 ? 19.394 -5.174 -30.018 1.00 80.00 106 LEU A N 1
ATOM 826 C CA . LEU A 1 106 ? 19.872 -5.566 -28.698 1.00 80.00 106 LEU A CA 1
ATOM 827 C C . LEU A 1 106 ? 20.373 -7.017 -28.714 1.00 80.00 106 LEU A C 1
ATOM 829 O O . LEU A 1 106 ? 19.642 -7.932 -29.092 1.00 80.00 106 LEU A O 1
ATOM 833 N N . GLU A 1 107 ? 21.616 -7.237 -28.282 1.00 74.50 107 GLU A N 1
ATOM 834 C CA . GLU A 1 107 ? 22.182 -8.585 -28.180 1.00 74.50 107 GLU A CA 1
ATOM 835 C C . GLU A 1 107 ? 21.425 -9.453 -27.154 1.00 74.50 107 GLU A C 1
ATOM 837 O O . GLU A 1 107 ? 20.938 -8.983 -26.117 1.00 74.50 107 GLU A O 1
ATOM 842 N N . GLU A 1 108 ? 21.323 -10.753 -27.445 1.00 69.19 108 GLU A N 1
ATOM 843 C CA . GLU A 1 108 ? 20.613 -11.714 -26.601 1.00 69.19 108 GLU A CA 1
ATOM 844 C C . GLU A 1 108 ? 21.256 -11.776 -25.202 1.00 69.19 108 GLU A C 1
ATOM 846 O O . GLU A 1 108 ? 22.450 -12.024 -25.058 1.00 69.19 108 GLU A O 1
ATOM 851 N N . GLY A 1 109 ? 20.460 -11.535 -24.154 1.00 70.44 109 GLY A N 1
ATOM 852 C CA . GLY A 1 109 ? 20.934 -11.502 -22.762 1.00 70.44 109 GLY A CA 1
ATOM 853 C C . GLY A 1 109 ? 21.160 -10.105 -22.169 1.00 70.44 109 GLY A C 1
ATOM 854 O O . GLY A 1 109 ? 21.406 -10.009 -20.969 1.00 70.44 109 GLY A O 1
ATOM 855 N N . HIS A 1 110 ? 20.990 -9.029 -22.947 1.00 78.69 110 HIS A N 1
ATOM 856 C CA . HIS A 1 110 ? 21.123 -7.639 -22.473 1.00 78.69 110 HIS A CA 1
ATOM 857 C C . HIS A 1 110 ? 19.794 -6.973 -22.066 1.00 78.69 110 HIS A C 1
ATOM 859 O O . HIS A 1 110 ? 19.708 -5.757 -21.898 1.00 78.69 110 HIS A O 1
ATOM 865 N N . ASN A 1 111 ? 18.732 -7.752 -21.836 1.00 81.19 111 ASN A N 1
ATOM 866 C CA . ASN A 1 111 ? 17.422 -7.232 -21.416 1.00 81.19 111 ASN A CA 1
ATOM 867 C C . ASN A 1 111 ? 17.466 -6.478 -20.072 1.00 81.19 111 ASN A C 1
ATOM 869 O O . ASN A 1 111 ? 16.631 -5.603 -19.826 1.00 81.19 111 ASN A O 1
ATOM 873 N N . SER A 1 112 ? 18.418 -6.804 -19.192 1.00 82.00 112 SER A N 1
ATOM 874 C CA . SER A 1 112 ? 18.592 -6.105 -17.916 1.00 82.00 112 SER A CA 1
ATOM 875 C C . SER A 1 112 ? 19.135 -4.686 -18.063 1.00 82.00 112 SER A C 1
ATOM 877 O O . SER A 1 112 ? 18.816 -3.830 -17.237 1.00 82.00 112 SER A O 1
ATOM 879 N N . ASP A 1 113 ? 19.898 -4.424 -19.127 1.00 83.62 113 ASP A N 1
ATOM 880 C CA . ASP A 1 113 ? 20.561 -3.137 -19.340 1.00 83.62 113 ASP A CA 1
ATOM 881 C C . ASP A 1 113 ? 19.539 -2.015 -19.560 1.00 83.62 113 ASP A C 1
ATOM 883 O O . ASP A 1 113 ? 19.782 -0.885 -19.157 1.00 83.62 113 ASP A O 1
ATOM 887 N N . ILE A 1 114 ? 18.351 -2.335 -20.089 1.00 84.69 114 ILE A N 1
ATOM 888 C CA . ILE A 1 114 ? 17.264 -1.374 -20.337 1.00 84.69 114 ILE A CA 1
ATOM 889 C C . ILE A 1 114 ? 16.802 -0.694 -19.043 1.00 84.69 114 ILE A C 1
ATOM 891 O O . ILE A 1 114 ? 16.785 0.533 -18.955 1.00 84.69 114 ILE A O 1
ATOM 895 N N . PHE A 1 115 ? 16.408 -1.471 -18.027 1.00 83.94 115 PHE A N 1
ATOM 896 C CA . PHE A 1 115 ? 15.913 -0.879 -16.779 1.00 83.94 115 PHE A CA 1
ATOM 897 C C . PHE A 1 115 ? 17.057 -0.404 -15.880 1.00 83.94 115 PHE A C 1
ATOM 899 O O . PHE A 1 115 ? 16.858 0.531 -15.107 1.00 83.94 115 PHE A O 1
ATOM 906 N N . GLN A 1 116 ? 18.236 -1.029 -15.963 1.00 84.38 116 GLN A N 1
ATOM 907 C CA . GLN A 1 116 ? 19.408 -0.616 -15.190 1.00 84.38 116 GLN A CA 1
ATOM 908 C C . GLN A 1 116 ? 19.957 0.716 -15.652 1.00 84.38 116 GLN A C 1
ATOM 910 O O . GLN A 1 116 ? 20.162 1.587 -14.814 1.00 84.38 116 GLN A O 1
ATOM 915 N N . PHE A 1 117 ? 20.094 0.911 -16.967 1.00 84.69 117 PHE A N 1
ATOM 916 C CA . PHE A 1 117 ? 20.479 2.195 -17.534 1.00 84.69 117 PHE A CA 1
ATOM 917 C C . PHE A 1 117 ? 19.581 3.299 -16.975 1.00 84.69 117 PHE A C 1
ATOM 919 O O . PHE A 1 117 ? 20.075 4.251 -16.378 1.00 84.69 117 PHE A O 1
ATOM 926 N N . VAL A 1 118 ? 18.258 3.114 -17.054 1.00 81.44 118 VAL A N 1
ATOM 927 C CA . VAL A 1 118 ? 17.259 4.080 -16.572 1.00 81.44 118 VAL A CA 1
ATOM 928 C C . VAL A 1 118 ? 17.357 4.346 -15.064 1.00 81.44 118 VAL A C 1
ATOM 930 O O . VAL A 1 118 ? 17.191 5.490 -14.636 1.00 81.44 118 VAL A O 1
ATOM 933 N N . LEU A 1 119 ? 17.614 3.314 -14.255 1.00 80.12 119 LEU A N 1
ATOM 934 C CA . LEU A 1 119 ? 17.741 3.425 -12.798 1.00 80.12 119 LEU A CA 1
ATOM 935 C C . LEU A 1 119 ? 19.075 4.034 -12.342 1.00 80.12 119 LEU A C 1
ATOM 937 O O . LEU A 1 119 ? 19.121 4.686 -11.294 1.00 80.12 119 LEU A O 1
ATOM 941 N N . ASP A 1 120 ? 20.152 3.830 -13.093 1.00 79.44 120 ASP A N 1
ATOM 942 C CA . ASP A 1 120 ? 21.497 4.247 -12.699 1.00 79.44 120 ASP A CA 1
ATOM 943 C C . ASP A 1 120 ? 21.872 5.628 -13.245 1.00 79.44 120 ASP A C 1
ATOM 945 O O . ASP A 1 120 ? 22.564 6.366 -12.549 1.00 79.44 120 ASP A O 1
ATOM 949 N N . THR A 1 121 ? 21.344 6.038 -14.404 1.00 73.50 121 THR A N 1
ATOM 950 C CA . THR A 1 121 ? 21.613 7.372 -14.986 1.00 73.50 121 THR A CA 1
ATOM 951 C C . THR A 1 121 ? 20.769 8.512 -14.405 1.00 73.50 121 THR A C 1
ATOM 953 O O . THR A 1 121 ? 20.887 9.639 -14.880 1.00 73.50 121 THR A O 1
ATOM 956 N N . ASP A 1 122 ? 19.945 8.261 -13.376 1.00 63.66 122 ASP A N 1
ATOM 957 C CA . ASP A 1 122 ? 19.056 9.256 -12.743 1.00 63.66 122 ASP A CA 1
ATOM 958 C C . ASP A 1 122 ? 18.350 10.146 -13.789 1.00 63.66 122 ASP A C 1
ATOM 960 O O . ASP A 1 122 ? 18.245 11.369 -13.652 1.00 63.66 122 ASP A O 1
ATOM 964 N N . THR A 1 123 ? 17.859 9.518 -14.866 1.00 62.41 123 THR A N 1
ATOM 965 C CA . THR A 1 123 ? 17.009 10.201 -15.846 1.00 62.41 123 THR A CA 1
ATOM 966 C C . THR A 1 123 ? 15.867 10.898 -15.101 1.00 62.41 123 THR A C 1
ATOM 968 O O . THR A 1 123 ? 15.315 10.353 -14.140 1.00 62.41 123 THR A O 1
ATOM 971 N N . ALA A 1 124 ? 15.533 12.128 -15.503 1.00 54.34 124 ALA A N 1
ATOM 972 C CA . ALA A 1 124 ? 14.661 13.036 -14.746 1.00 54.34 124 ALA A CA 1
ATOM 973 C C . ALA A 1 124 ? 13.276 12.451 -14.370 1.00 54.34 124 ALA A C 1
ATOM 975 O O . ALA A 1 124 ? 12.619 12.960 -13.460 1.00 54.34 124 ALA A O 1
ATOM 976 N N . ASP A 1 125 ? 12.861 11.355 -15.009 1.00 59.28 125 ASP A N 1
ATOM 977 C CA . ASP A 1 125 ? 11.576 10.683 -14.809 1.00 59.28 125 ASP A CA 1
ATOM 978 C C . ASP A 1 125 ? 11.613 9.512 -13.806 1.00 59.28 125 ASP A C 1
ATOM 980 O O . ASP A 1 125 ? 10.557 9.049 -13.356 1.00 59.28 125 ASP A O 1
ATOM 984 N N . LEU A 1 126 ? 12.794 9.061 -13.367 1.00 60.38 126 LEU A N 1
ATOM 985 C CA . LEU A 1 126 ? 12.946 7.961 -12.407 1.00 60.38 126 LEU A CA 1
ATOM 986 C C . LEU A 1 126 ? 12.233 8.183 -11.056 1.00 60.38 126 LEU A C 1
ATOM 988 O O . LEU A 1 126 ? 11.593 7.250 -10.550 1.00 60.38 126 LEU A O 1
ATOM 992 N N . PRO A 1 127 ? 12.266 9.396 -10.460 1.00 57.78 127 PRO A N 1
ATOM 993 C CA . PRO A 1 127 ? 11.541 9.668 -9.221 1.00 57.78 127 PRO A CA 1
ATOM 994 C C . PRO A 1 127 ? 10.022 9.511 -9.376 1.00 57.78 127 PRO A C 1
ATOM 996 O O . PRO A 1 127 ? 9.349 9.090 -8.433 1.00 57.78 127 PRO A O 1
ATOM 999 N N . SER A 1 128 ? 9.479 9.797 -10.566 1.00 62.12 128 SER A N 1
ATOM 1000 C CA . SER A 1 128 ? 8.046 9.654 -10.855 1.00 62.12 128 SER A CA 1
ATOM 1001 C C . SER A 1 128 ? 7.641 8.183 -11.005 1.00 62.12 128 SER A C 1
ATOM 1003 O O . SER A 1 128 ? 6.635 7.747 -10.444 1.00 62.12 128 SER A O 1
ATOM 1005 N N . LEU A 1 129 ? 8.493 7.379 -11.647 1.00 63.78 129 LEU A N 1
ATOM 1006 C CA . LEU A 1 129 ? 8.310 5.939 -11.834 1.00 63.78 129 LEU A CA 1
ATOM 1007 C C . LEU A 1 129 ? 8.247 5.166 -10.513 1.00 63.78 129 LEU A C 1
ATOM 1009 O O . LEU A 1 129 ? 7.472 4.216 -10.364 1.00 63.78 129 LEU A O 1
ATOM 1013 N N . LEU A 1 130 ? 9.040 5.590 -9.529 1.00 66.88 130 LEU A N 1
ATOM 1014 C CA . LEU A 1 130 ? 9.118 4.943 -8.222 1.00 66.88 130 LEU A CA 1
ATOM 1015 C C . LEU A 1 130 ? 8.161 5.533 -7.178 1.00 66.88 130 LEU A C 1
ATOM 1017 O O . LEU A 1 130 ? 7.937 4.902 -6.144 1.00 66.88 130 LEU A O 1
ATOM 1021 N N . GLN A 1 131 ? 7.522 6.677 -7.440 1.00 68.38 131 GLN A N 1
ATOM 1022 C CA . GLN A 1 131 ? 6.616 7.323 -6.481 1.00 68.38 131 GLN A CA 1
ATOM 1023 C C . GLN A 1 131 ? 5.489 6.389 -6.003 1.00 68.38 131 GLN A C 1
ATOM 1025 O O . GLN A 1 131 ? 5.001 6.489 -4.873 1.00 68.38 131 GLN A O 1
ATOM 1030 N N . HIS A 1 132 ? 5.076 5.440 -6.845 1.00 68.81 132 HIS A N 1
ATOM 1031 C CA . HIS A 1 132 ? 3.983 4.517 -6.547 1.00 68.81 132 HIS A CA 1
ATOM 1032 C C . HIS A 1 132 ? 4.427 3.083 -6.256 1.00 68.81 132 HIS A C 1
ATOM 1034 O O . HIS A 1 132 ? 3.579 2.246 -5.931 1.00 68.81 132 HIS A O 1
ATOM 1040 N N . SER A 1 133 ? 5.726 2.800 -6.291 1.00 72.00 133 SER A N 1
ATOM 1041 C CA . SER A 1 133 ? 6.264 1.441 -6.224 1.00 72.00 133 SER A CA 1
ATOM 1042 C C . SER A 1 133 ? 6.517 0.925 -4.800 1.00 72.00 133 SER A C 1
ATOM 1044 O O . SER A 1 133 ? 6.880 -0.235 -4.624 1.00 72.00 133 SER A O 1
ATOM 1046 N N . GLU A 1 134 ? 6.278 1.757 -3.774 1.00 82.00 134 GLU A N 1
ATOM 1047 C CA . GLU A 1 134 ? 6.573 1.471 -2.355 1.00 82.00 134 GLU A CA 1
ATOM 1048 C C . GLU A 1 134 ? 8.064 1.175 -2.078 1.00 82.00 134 GLU A C 1
ATOM 1050 O O . GLU A 1 134 ? 8.410 0.723 -0.978 1.00 82.00 134 GLU A O 1
ATOM 1055 N N . PHE A 1 135 ? 8.954 1.414 -3.049 1.00 78.62 135 PHE A N 1
ATOM 1056 C CA . PHE A 1 135 ? 10.401 1.359 -2.864 1.00 78.62 135 PHE A CA 1
ATOM 1057 C C . PHE A 1 135 ? 10.904 2.686 -2.293 1.00 78.62 135 PHE A C 1
ATOM 1059 O O . PHE A 1 135 ? 10.532 3.760 -2.749 1.00 78.62 135 PHE A O 1
ATOM 1066 N N . GLN A 1 136 ? 11.754 2.601 -1.269 1.00 71.69 136 GLN A N 1
ATOM 1067 C CA . GLN A 1 136 ? 12.395 3.775 -0.660 1.00 71.69 136 GLN A CA 1
ATOM 1068 C C . GLN A 1 136 ? 13.678 4.176 -1.394 1.00 71.69 136 GLN A C 1
ATOM 1070 O O . GLN A 1 136 ? 14.089 5.327 -1.325 1.00 71.69 136 GLN A O 1
ATOM 1075 N N . THR A 1 137 ? 14.327 3.214 -2.053 1.00 74.31 137 THR A N 1
ATOM 1076 C CA . THR A 1 137 ? 15.598 3.380 -2.762 1.00 74.31 137 THR A CA 1
ATOM 1077 C C . THR A 1 137 ? 15.630 2.449 -3.973 1.00 74.31 137 THR A C 1
ATOM 1079 O O . THR A 1 1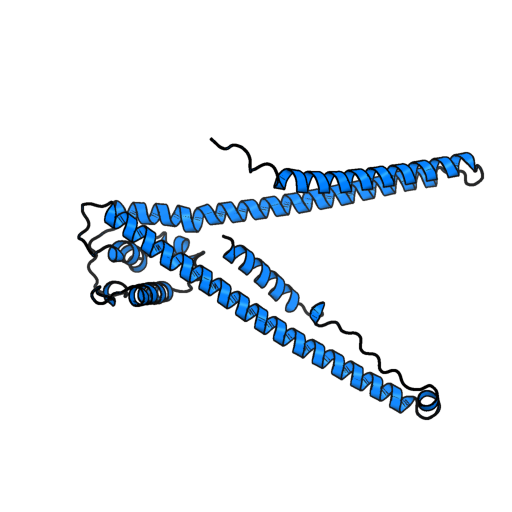37 ? 15.020 1.374 -3.939 1.00 74.31 137 THR A O 1
ATOM 1082 N N . LYS A 1 138 ? 16.380 2.827 -5.018 1.00 76.19 138 LYS A N 1
ATOM 1083 C CA . LYS A 1 138 ? 16.606 1.983 -6.204 1.00 76.19 138 LYS A CA 1
ATOM 1084 C C . LYS A 1 138 ? 17.292 0.650 -5.876 1.00 76.19 138 LYS A C 1
ATOM 1086 O O . LYS A 1 138 ? 16.922 -0.377 -6.429 1.00 76.19 138 LYS A O 1
ATOM 1091 N N . HIS A 1 139 ? 18.166 0.619 -4.867 1.00 78.38 139 HIS A N 1
ATOM 1092 C CA . HIS A 1 139 ? 18.809 -0.617 -4.395 1.00 78.38 139 HIS A CA 1
ATOM 1093 C C . HIS A 1 139 ? 17.813 -1.698 -3.954 1.00 78.38 139 HIS A C 1
ATOM 1095 O O . HIS A 1 139 ? 17.967 -2.856 -4.319 1.00 78.38 139 HIS A O 1
ATOM 1101 N N . LYS A 1 140 ? 16.730 -1.327 -3.256 1.00 79.19 140 LYS A N 1
ATOM 1102 C CA . LYS A 1 140 ? 15.704 -2.302 -2.844 1.00 79.19 140 LYS A CA 1
ATOM 1103 C C . LYS A 1 140 ? 14.954 -2.909 -4.030 1.00 79.19 140 LYS A C 1
ATOM 1105 O O . LYS A 1 140 ? 14.442 -4.021 -3.915 1.00 79.19 140 LYS A O 1
ATOM 1110 N N . LEU A 1 141 ? 14.842 -2.169 -5.133 1.00 80.69 141 LEU A N 1
ATOM 1111 C CA . LEU A 1 141 ? 14.276 -2.684 -6.374 1.00 80.69 141 LEU A CA 1
ATOM 1112 C C . LEU A 1 141 ? 15.244 -3.682 -7.020 1.00 80.69 141 LEU A C 1
ATOM 1114 O O . LEU A 1 141 ? 14.811 -4.779 -7.363 1.00 80.69 141 LEU A O 1
ATOM 1118 N N . TYR A 1 142 ? 16.536 -3.348 -7.095 1.00 80.50 142 TYR A N 1
ATOM 1119 C CA . TYR A 1 142 ? 17.570 -4.265 -7.581 1.00 80.50 142 TYR A CA 1
ATOM 1120 C C . TYR A 1 142 ? 17.619 -5.572 -6.794 1.00 80.50 142 TYR A C 1
ATOM 1122 O O . TYR A 1 142 ? 17.555 -6.639 -7.397 1.00 80.50 142 TYR A O 1
ATOM 1130 N N . ASP A 1 143 ? 17.635 -5.506 -5.462 1.00 80.94 143 ASP A N 1
ATOM 1131 C CA . ASP A 1 143 ? 17.671 -6.697 -4.607 1.00 80.94 143 ASP A CA 1
ATOM 1132 C C . ASP A 1 143 ? 16.474 -7.620 -4.868 1.00 80.94 143 ASP A C 1
ATOM 1134 O O . ASP A 1 143 ? 16.611 -8.845 -4.935 1.00 80.94 143 ASP A O 1
ATOM 1138 N N . LEU A 1 144 ? 15.285 -7.037 -5.051 1.00 82.38 144 LEU A N 1
ATOM 1139 C CA . LEU A 1 144 ? 14.070 -7.806 -5.294 1.00 82.38 144 LEU A CA 1
ATOM 1140 C C . LEU A 1 144 ? 14.054 -8.425 -6.696 1.00 82.38 144 LEU A C 1
ATOM 1142 O O . LEU A 1 144 ? 13.683 -9.588 -6.836 1.00 82.38 144 LEU A O 1
ATOM 1146 N N . ILE A 1 145 ? 14.477 -7.674 -7.717 1.00 82.50 145 ILE A N 1
ATOM 1147 C CA . ILE A 1 145 ? 14.603 -8.183 -9.088 1.00 82.50 145 ILE A CA 1
ATOM 1148 C C . ILE A 1 145 ? 15.641 -9.311 -9.141 1.00 82.50 145 ILE A C 1
ATOM 1150 O O . ILE A 1 145 ? 15.370 -10.366 -9.707 1.00 82.50 145 ILE A O 1
ATOM 1154 N N . HIS A 1 146 ? 16.794 -9.128 -8.500 1.00 79.69 146 HIS A N 1
ATOM 1155 C CA . HIS A 1 146 ? 17.830 -10.150 -8.400 1.00 79.69 146 HIS A CA 1
ATOM 1156 C C . HIS A 1 146 ? 17.314 -11.409 -7.690 1.00 79.69 146 HIS A C 1
ATOM 1158 O O . HIS A 1 146 ? 17.565 -12.521 -8.147 1.00 79.69 146 HIS A O 1
ATOM 1164 N N . THR A 1 147 ? 16.538 -11.254 -6.612 1.00 80.88 147 THR A N 1
ATOM 1165 C CA . THR A 1 147 ? 15.898 -12.392 -5.928 1.00 80.88 147 THR A CA 1
ATOM 1166 C C . THR A 1 147 ? 14.963 -13.155 -6.874 1.00 80.88 147 THR A C 1
ATOM 1168 O O . THR A 1 147 ? 15.016 -14.379 -6.931 1.00 80.88 147 THR A O 1
ATOM 1171 N N . PHE A 1 148 ? 14.154 -12.459 -7.680 1.00 76.81 148 PHE A N 1
ATOM 1172 C CA . PHE A 1 148 ? 13.302 -13.113 -8.680 1.00 76.81 148 PHE A CA 1
ATOM 1173 C C . PHE A 1 148 ? 14.091 -13.821 -9.777 1.00 76.81 148 PHE A C 1
ATOM 1175 O O . PHE A 1 148 ? 13.715 -14.921 -10.177 1.00 76.81 148 PHE A O 1
ATOM 1182 N N . ALA A 1 149 ? 15.184 -13.216 -10.243 1.00 71.62 149 ALA A N 1
ATOM 1183 C CA . ALA A 1 149 ? 16.069 -13.837 -11.217 1.00 71.62 149 ALA A CA 1
ATOM 1184 C C . ALA A 1 149 ? 16.692 -15.128 -10.655 1.00 71.62 149 ALA A C 1
ATOM 1186 O O . ALA A 1 149 ? 16.735 -16.135 -11.354 1.00 71.62 149 ALA A O 1
ATOM 1187 N N . GLN A 1 150 ? 17.090 -15.138 -9.377 1.00 71.00 150 GLN A N 1
ATOM 1188 C CA . GLN A 1 150 ? 17.579 -16.340 -8.691 1.00 71.00 150 GLN A CA 1
ATOM 1189 C C . GLN A 1 150 ? 16.505 -17.426 -8.544 1.00 71.00 150 GLN A C 1
ATOM 1191 O O . GLN A 1 150 ? 16.796 -18.598 -8.759 1.00 71.00 150 GLN A O 1
ATOM 1196 N N . GLU A 1 151 ? 15.269 -17.052 -8.203 1.00 72.00 151 GLU A N 1
ATOM 1197 C CA . GLU A 1 151 ? 14.147 -17.994 -8.068 1.00 72.00 151 GLU A CA 1
ATOM 1198 C C . GLU A 1 151 ? 13.753 -18.650 -9.407 1.00 72.00 151 GLU A C 1
ATOM 1200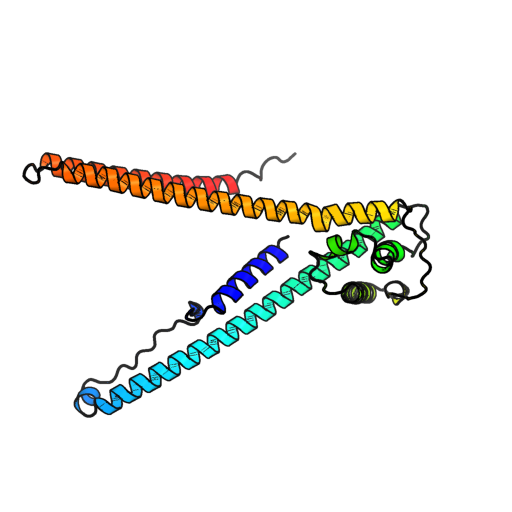 O O . GLU A 1 151 ? 13.218 -19.758 -9.411 1.00 72.00 151 GLU A O 1
ATOM 1205 N N . GLN A 1 152 ? 14.008 -17.983 -10.539 1.00 65.56 152 GLN A N 1
ATOM 1206 C CA . GLN A 1 152 ? 13.675 -18.468 -11.886 1.00 65.56 152 GLN A CA 1
ATOM 1207 C C . GLN A 1 152 ? 14.852 -19.113 -12.632 1.00 65.56 152 GLN A C 1
ATOM 1209 O O . GLN A 1 152 ? 14.635 -19.760 -13.657 1.00 65.56 152 GLN A O 1
ATOM 1214 N N . ALA A 1 153 ? 16.087 -18.956 -12.150 1.00 60.38 153 ALA A N 1
ATOM 1215 C CA . ALA A 1 153 ? 17.270 -19.465 -12.830 1.00 60.38 153 ALA A CA 1
ATOM 1216 C C . ALA A 1 153 ? 17.347 -20.999 -12.756 1.00 60.38 153 ALA A C 1
ATOM 1218 O O . ALA A 1 153 ? 17.825 -21.584 -11.783 1.00 60.38 153 ALA A O 1
ATOM 1219 N N . THR A 1 154 ? 16.964 -21.673 -13.840 1.00 51.56 154 THR A N 1
ATOM 1220 C CA . THR A 1 154 ? 17.393 -23.047 -14.122 1.00 51.56 154 THR A CA 1
ATOM 1221 C C . THR A 1 154 ? 18.848 -23.022 -14.586 1.00 51.56 154 THR A C 1
ATOM 1223 O O . THR A 1 154 ? 19.128 -23.079 -15.775 1.00 51.56 154 THR A O 1
ATOM 1226 N N . ALA A 1 155 ? 19.768 -22.864 -13.631 1.00 46.19 155 ALA A N 1
ATOM 1227 C CA . ALA A 1 155 ? 21.198 -23.153 -13.749 1.00 46.19 155 ALA A CA 1
ATOM 1228 C C . ALA A 1 155 ? 21.862 -22.762 -15.090 1.00 46.19 155 ALA A C 1
ATOM 1230 O O . ALA A 1 155 ? 22.277 -23.653 -15.822 1.00 46.19 155 ALA A O 1
ATOM 1231 N N . THR A 1 156 ? 21.964 -21.466 -15.429 1.00 45.75 156 THR A N 1
ATOM 1232 C CA . THR A 1 156 ? 23.026 -20.919 -16.327 1.00 45.75 156 THR A CA 1
ATOM 1233 C C . THR A 1 156 ? 22.970 -19.402 -16.560 1.00 45.75 156 THR A C 1
ATOM 1235 O O . THR A 1 156 ? 23.943 -18.850 -17.065 1.00 45.75 156 THR A O 1
ATOM 1238 N N . THR A 1 157 ? 21.899 -18.692 -16.196 1.00 49.50 157 THR A N 1
ATOM 1239 C CA . THR A 1 157 ? 21.827 -17.235 -16.413 1.00 49.50 157 THR A CA 1
ATOM 1240 C C . THR A 1 157 ? 22.750 -16.478 -15.445 1.00 49.50 157 THR A C 1
ATOM 1242 O O . THR A 1 157 ? 22.685 -16.747 -14.241 1.00 49.50 157 THR A O 1
ATOM 1245 N N . PRO A 1 158 ? 23.572 -15.513 -15.902 1.00 51.91 158 PRO A N 1
ATOM 1246 C CA . PRO A 1 158 ? 24.384 -14.691 -15.009 1.00 51.91 158 PRO A CA 1
ATOM 1247 C C . PRO A 1 158 ? 23.474 -13.825 -14.126 1.00 51.91 158 PRO A C 1
ATOM 1249 O O . PRO A 1 158 ? 22.948 -12.800 -14.554 1.00 51.91 158 PRO A O 1
ATOM 1252 N N . THR A 1 159 ? 23.262 -14.227 -12.872 1.00 59.28 159 THR A N 1
ATOM 1253 C CA . THR A 1 159 ? 22.467 -13.462 -11.892 1.00 59.28 159 THR A CA 1
ATOM 1254 C C . THR A 1 159 ? 23.094 -12.110 -11.553 1.00 59.28 159 THR A C 1
ATOM 1256 O O . THR A 1 159 ? 22.386 -11.183 -11.157 1.00 59.28 159 THR A O 1
ATOM 1259 N N . ASP A 1 160 ? 24.402 -11.967 -11.779 1.00 59.16 160 ASP A N 1
ATOM 1260 C CA . ASP A 1 160 ? 25.150 -10.725 -11.564 1.00 59.16 160 ASP A CA 1
ATOM 1261 C C . ASP A 1 160 ? 24.709 -9.600 -12.507 1.00 59.16 160 ASP A C 1
ATOM 1263 O O . ASP A 1 160 ? 24.829 -8.426 -12.158 1.00 59.16 160 ASP A O 1
ATOM 1267 N N . ALA A 1 161 ? 24.083 -9.945 -13.641 1.00 60.41 161 ALA A N 1
ATOM 1268 C CA . ALA A 1 161 ? 23.528 -8.979 -14.578 1.00 60.41 161 ALA A CA 1
ATOM 1269 C C . ALA A 1 161 ? 22.454 -8.087 -13.944 1.00 60.41 161 ALA A C 1
ATOM 1271 O O . ALA A 1 161 ? 22.197 -7.028 -14.494 1.00 60.41 161 ALA A O 1
ATOM 1272 N N . TYR A 1 162 ? 21.876 -8.446 -12.789 1.00 66.19 162 TYR A N 1
ATOM 1273 C CA . TYR A 1 162 ? 20.812 -7.698 -12.105 1.00 66.19 162 TYR A CA 1
ATOM 1274 C C . TYR A 1 162 ? 21.297 -6.770 -10.974 1.00 66.19 162 TYR A C 1
ATOM 1276 O O . TYR A 1 162 ? 20.473 -6.084 -10.364 1.00 66.19 162 TYR A O 1
ATOM 1284 N N . ARG A 1 163 ? 22.607 -6.722 -10.686 1.00 68.00 163 ARG A N 1
ATOM 1285 C CA . ARG A 1 163 ? 23.175 -5.856 -9.638 1.00 68.00 163 ARG A CA 1
ATOM 1286 C C . ARG A 1 163 ? 23.644 -4.497 -10.182 1.00 68.00 163 ARG A C 1
ATOM 1288 O O . ARG A 1 163 ? 24.188 -4.451 -11.285 1.00 68.00 163 ARG A O 1
ATOM 1295 N N . PRO A 1 164 ? 23.508 -3.413 -9.392 1.00 65.56 164 PRO A N 1
ATOM 1296 C CA . PRO A 1 164 ? 24.118 -2.130 -9.725 1.00 65.56 164 PRO A CA 1
ATOM 1297 C C . PRO A 1 164 ? 25.644 -2.267 -9.725 1.00 65.56 164 PRO A C 1
ATOM 1299 O O . PRO A 1 164 ? 26.214 -2.904 -8.836 1.00 65.56 164 PRO A O 1
ATOM 1302 N N . THR A 1 165 ? 26.302 -1.693 -10.728 1.00 67.81 165 THR A N 1
ATOM 1303 C CA . THR A 1 165 ? 27.767 -1.705 -10.869 1.00 67.81 165 THR A CA 1
ATOM 1304 C C . THR A 1 165 ? 28.239 -0.304 -11.244 1.00 67.81 165 THR A C 1
ATOM 1306 O O . THR A 1 165 ? 27.709 0.274 -12.187 1.00 67.81 165 THR A O 1
ATOM 1309 N N . GLU A 1 166 ? 29.212 0.246 -10.509 1.00 64.56 166 GLU A N 1
ATOM 1310 C CA . GLU A 1 166 ? 29.615 1.662 -10.629 1.00 64.56 166 GLU A CA 1
ATOM 1311 C C . GLU A 1 166 ? 30.258 2.015 -11.987 1.00 64.56 166 GLU A C 1
ATOM 1313 O O . GLU A 1 166 ? 30.177 3.165 -12.399 1.00 64.56 166 GLU A O 1
ATOM 1318 N N . ASP A 1 167 ? 30.773 1.025 -12.728 1.00 67.25 167 ASP A N 1
ATOM 1319 C CA . ASP A 1 167 ? 31.435 1.205 -14.035 1.00 67.25 167 ASP A CA 1
ATOM 1320 C C . ASP A 1 167 ? 30.797 0.360 -15.157 1.00 67.25 167 ASP A C 1
ATOM 1322 O O . ASP A 1 167 ? 31.468 -0.095 -16.091 1.00 67.25 167 ASP A O 1
ATOM 1326 N N . ARG A 1 168 ? 29.492 0.073 -15.064 1.00 72.62 168 ARG A N 1
ATOM 1327 C CA . ARG A 1 168 ? 28.818 -0.756 -16.071 1.00 72.62 168 ARG A CA 1
ATOM 1328 C C . ARG A 1 168 ? 28.699 -0.015 -17.402 1.00 72.62 168 ARG A C 1
ATOM 1330 O O . ARG A 1 168 ? 28.165 1.087 -17.471 1.00 72.62 168 ARG A O 1
ATOM 1337 N N . THR A 1 169 ? 29.145 -0.662 -18.476 1.00 79.19 169 THR A N 1
ATOM 1338 C CA . THR A 1 169 ? 28.820 -0.242 -19.844 1.00 79.19 169 THR A CA 1
ATOM 1339 C C . THR A 1 169 ? 27.501 -0.894 -20.244 1.00 79.19 169 THR A C 1
ATOM 1341 O O . THR A 1 169 ? 27.373 -2.115 -20.159 1.00 79.19 169 THR A O 1
ATOM 1344 N N . TYR A 1 170 ? 26.521 -0.086 -20.638 1.00 82.81 170 TYR A N 1
ATOM 1345 C CA . TYR A 1 170 ? 25.206 -0.555 -21.067 1.00 82.81 170 TYR A CA 1
ATOM 1346 C C . TYR A 1 170 ? 25.196 -0.801 -22.576 1.00 82.81 170 TYR A C 1
ATOM 1348 O O . TYR A 1 170 ? 25.781 -0.025 -23.329 1.00 82.81 170 TYR A O 1
ATOM 1356 N N . ALA A 1 171 ? 24.489 -1.841 -23.023 1.00 83.19 171 ALA A N 1
ATOM 1357 C CA . ALA A 1 171 ? 24.216 -2.056 -24.448 1.00 83.19 171 ALA A CA 1
ATOM 1358 C C . ALA A 1 171 ? 23.218 -1.036 -25.040 1.00 83.19 171 ALA A C 1
ATOM 1360 O O . ALA A 1 171 ? 22.974 -1.030 -26.243 1.00 83.19 171 ALA A O 1
ATOM 1361 N N . VAL A 1 172 ? 22.626 -0.193 -24.189 1.00 83.19 172 VAL A N 1
ATOM 1362 C CA . VAL A 1 172 ? 21.635 0.827 -24.538 1.00 83.19 172 VAL A CA 1
ATOM 1363 C C . VAL A 1 172 ? 22.036 2.184 -23.971 1.00 83.19 172 VAL A C 1
ATOM 1365 O O . VAL A 1 172 ? 22.753 2.268 -22.974 1.00 83.19 172 VAL A O 1
ATOM 1368 N N . ASP A 1 173 ? 21.521 3.240 -24.585 1.00 84.88 173 ASP A N 1
ATOM 1369 C CA . ASP A 1 173 ? 21.705 4.632 -24.179 1.00 84.88 173 ASP A CA 1
ATOM 1370 C C . ASP A 1 173 ? 20.365 5.390 -24.100 1.00 84.88 173 ASP A C 1
ATOM 1372 O O . ASP A 1 173 ? 19.283 4.828 -24.292 1.00 84.88 173 ASP A O 1
ATOM 1376 N N . ASP A 1 174 ? 20.422 6.688 -23.806 1.00 80.56 174 ASP A N 1
ATOM 1377 C CA . ASP A 1 174 ? 19.256 7.569 -23.685 1.00 80.56 174 ASP A CA 1
ATOM 1378 C C . ASP A 1 174 ? 18.542 7.830 -25.021 1.00 80.56 174 ASP A C 1
ATOM 1380 O O . ASP A 1 174 ? 17.369 8.211 -25.034 1.00 80.56 174 ASP A O 1
ATOM 1384 N N . THR A 1 175 ? 19.214 7.583 -26.147 1.00 82.56 175 THR A N 1
ATOM 1385 C CA . THR A 1 175 ? 18.649 7.716 -27.497 1.00 82.56 175 THR A CA 1
ATOM 1386 C C . THR A 1 175 ? 18.030 6.424 -28.023 1.00 82.56 175 THR A C 1
ATOM 1388 O O . THR A 1 175 ? 17.312 6.438 -29.028 1.00 82.56 175 THR A O 1
ATOM 1391 N N . SER A 1 176 ? 18.260 5.309 -27.330 1.00 85.25 176 SER A N 1
ATOM 1392 C CA . SER A 1 176 ? 17.818 3.986 -27.744 1.00 85.25 176 SER A CA 1
ATOM 1393 C C . SER A 1 176 ? 16.283 3.899 -27.757 1.00 85.25 176 SER A C 1
ATOM 1395 O O . SER A 1 176 ? 15.643 4.145 -26.725 1.00 85.25 176 SER A O 1
ATOM 1397 N N . PRO A 1 177 ? 15.648 3.495 -28.881 1.00 85.38 177 PRO A N 1
ATOM 1398 C CA . PRO A 1 177 ? 14.187 3.407 -28.989 1.00 85.38 177 PRO A CA 1
ATOM 1399 C C . PRO A 1 177 ? 13.547 2.562 -27.882 1.00 85.38 177 PRO A C 1
ATOM 1401 O O . PRO A 1 177 ? 12.470 2.885 -27.382 1.00 85.38 177 PRO A O 1
ATOM 1404 N N . THR A 1 178 ? 14.245 1.511 -27.460 1.00 86.31 178 THR A N 1
ATOM 1405 C CA . THR A 1 178 ? 13.832 0.598 -26.394 1.00 86.31 178 THR A CA 1
ATOM 1406 C C . THR A 1 178 ? 13.796 1.257 -25.016 1.00 86.31 178 THR A C 1
ATOM 1408 O O . THR A 1 178 ? 12.849 1.037 -24.259 1.00 86.31 178 THR A O 1
ATOM 1411 N N . VAL A 1 179 ? 14.766 2.118 -24.700 1.00 86.31 179 VAL A N 1
ATOM 1412 C CA . VAL A 1 179 ? 14.806 2.878 -23.439 1.00 86.31 179 VAL A CA 1
ATOM 1413 C C . VAL A 1 179 ? 13.688 3.921 -23.411 1.00 86.31 179 VAL A C 1
ATOM 1415 O O . VAL A 1 179 ? 12.954 4.021 -22.425 1.00 86.31 179 VAL A O 1
ATOM 1418 N N . ILE A 1 180 ? 13.480 4.634 -24.522 1.00 85.81 180 ILE A N 1
ATOM 1419 C CA . ILE A 1 180 ? 12.390 5.610 -24.661 1.00 85.81 180 ILE A CA 1
ATOM 1420 C C . ILE A 1 180 ? 11.028 4.923 -24.490 1.00 85.81 180 ILE A C 1
ATOM 1422 O O . ILE A 1 180 ? 10.175 5.394 -23.733 1.00 85.81 180 ILE A O 1
ATOM 1426 N N . LEU A 1 181 ? 10.817 3.789 -25.161 1.00 87.06 181 LEU A N 1
ATOM 1427 C CA . LEU A 1 181 ? 9.564 3.044 -25.078 1.00 87.06 181 LEU A CA 1
ATOM 1428 C C . LEU A 1 181 ? 9.350 2.442 -23.681 1.00 87.06 181 LEU A C 1
ATOM 1430 O O . LEU A 1 181 ? 8.229 2.463 -23.170 1.00 87.06 181 LEU A O 1
ATOM 1434 N N . PHE A 1 182 ? 10.415 1.974 -23.024 1.00 88.31 182 PHE A N 1
ATOM 1435 C CA . PHE A 1 182 ? 10.367 1.532 -21.631 1.00 88.31 182 PHE A CA 1
ATOM 1436 C C . PHE A 1 182 ? 9.890 2.646 -20.698 1.00 88.31 182 PHE A C 1
ATOM 1438 O O . PHE A 1 182 ? 8.978 2.415 -19.898 1.00 88.31 182 PHE A O 1
ATOM 1445 N N . LEU A 1 183 ? 10.461 3.850 -20.815 1.00 85.62 183 LEU A N 1
ATOM 1446 C CA . LEU A 1 183 ? 10.051 5.012 -20.027 1.00 85.62 183 LEU A CA 1
ATOM 1447 C C . LEU A 1 183 ? 8.578 5.349 -20.275 1.00 85.62 183 LEU A C 1
ATOM 1449 O O . LEU A 1 183 ? 7.816 5.480 -19.320 1.00 85.62 183 LEU A O 1
ATOM 1453 N N . GLN A 1 184 ? 8.136 5.393 -21.534 1.00 86.00 184 GLN A N 1
ATOM 1454 C CA . GLN A 1 184 ? 6.741 5.685 -21.887 1.00 86.00 184 GLN A CA 1
ATOM 1455 C C . GLN A 1 184 ? 5.753 4.654 -21.329 1.00 86.00 184 GLN A C 1
ATOM 1457 O O . GLN A 1 184 ? 4.737 5.025 -20.733 1.00 86.00 184 GLN A O 1
ATOM 1462 N N . ILE A 1 185 ? 6.041 3.358 -21.495 1.00 86.75 185 ILE A N 1
ATOM 1463 C CA . ILE A 1 185 ? 5.198 2.279 -20.962 1.00 86.75 185 ILE A CA 1
ATOM 1464 C C . ILE A 1 185 ? 5.157 2.369 -19.442 1.00 86.75 185 ILE A C 1
ATOM 1466 O O . ILE A 1 185 ? 4.083 2.304 -18.843 1.00 86.75 185 ILE A O 1
ATOM 1470 N N . SER A 1 186 ? 6.310 2.549 -18.810 1.00 84.00 186 SER A N 1
ATOM 1471 C CA . SER A 1 186 ? 6.403 2.574 -17.359 1.00 84.00 186 SER A CA 1
ATOM 1472 C C . SER A 1 186 ? 5.712 3.819 -16.777 1.00 84.00 186 SER A C 1
ATOM 1474 O O . SER A 1 186 ? 4.984 3.700 -15.790 1.00 84.00 186 SER A O 1
ATOM 1476 N N . GLN A 1 187 ? 5.803 4.981 -17.433 1.00 83.25 187 GLN A N 1
ATOM 1477 C CA . GLN A 1 187 ? 5.030 6.185 -17.100 1.00 83.25 187 GLN A CA 1
ATOM 1478 C C . GLN A 1 187 ? 3.523 5.907 -17.187 1.00 83.25 187 GLN A C 1
ATOM 1480 O O . GLN A 1 187 ? 2.772 6.177 -16.247 1.00 83.25 187 GLN A O 1
ATOM 1485 N N . ALA A 1 188 ? 3.067 5.321 -18.297 1.00 83.81 188 ALA A N 1
ATOM 1486 C CA . ALA A 1 188 ? 1.656 5.037 -18.521 1.00 83.81 188 ALA A CA 1
ATOM 1487 C C . ALA A 1 188 ? 1.106 4.031 -17.495 1.00 83.81 188 ALA A C 1
ATOM 1489 O O . ALA A 1 188 ? 0.026 4.235 -16.930 1.00 83.81 188 ALA A O 1
ATOM 1490 N N . VAL A 1 189 ? 1.857 2.960 -17.223 1.00 82.50 189 VAL A N 1
ATOM 1491 C CA . VAL A 1 189 ? 1.451 1.861 -16.341 1.00 82.50 189 VAL A CA 1
ATOM 1492 C C . VAL A 1 189 ? 1.542 2.253 -14.871 1.00 82.50 189 VAL A C 1
ATOM 1494 O O . VAL A 1 189 ? 0.588 2.009 -14.131 1.00 82.50 189 VAL A O 1
ATOM 1497 N N . PHE A 1 190 ? 2.643 2.854 -14.422 1.00 79.62 190 PHE A N 1
ATOM 1498 C CA . PHE A 1 190 ? 2.872 3.095 -12.995 1.00 79.62 190 PHE A CA 1
ATOM 1499 C C . PHE A 1 190 ? 2.385 4.465 -12.522 1.00 79.62 190 PHE A C 1
ATOM 1501 O O . PHE A 1 190 ? 1.922 4.557 -11.385 1.00 79.62 190 PHE A O 1
ATOM 1508 N N . VAL A 1 191 ? 2.423 5.493 -13.377 1.00 80.94 191 VAL A N 1
ATOM 1509 C CA . VAL A 1 191 ? 2.071 6.877 -13.015 1.00 80.94 191 VAL A CA 1
ATOM 1510 C C . VAL A 1 191 ? 0.685 7.241 -13.537 1.00 80.94 191 VAL A C 1
ATOM 1512 O O . VAL A 1 191 ? -0.258 7.389 -12.761 1.00 80.94 191 VAL A O 1
ATOM 1515 N N . THR A 1 192 ? 0.498 7.305 -14.858 1.00 81.94 192 THR A N 1
ATOM 1516 C CA . THR A 1 192 ? -0.742 7.824 -15.459 1.00 81.94 192 THR A CA 1
ATOM 1517 C C . THR A 1 192 ? -1.962 6.977 -15.110 1.00 81.94 192 THR A C 1
ATOM 1519 O O . THR A 1 192 ? -3.024 7.520 -14.781 1.00 81.94 192 THR A O 1
ATOM 1522 N N . SER A 1 193 ? -1.833 5.645 -15.143 1.00 81.56 193 SER A N 1
ATOM 1523 C CA . SER A 1 193 ? -2.933 4.748 -14.765 1.00 81.56 193 SER A CA 1
ATOM 1524 C C . SER A 1 193 ? -3.349 4.959 -13.306 1.00 81.56 193 SER A C 1
ATOM 1526 O O . SER A 1 193 ? -4.535 4.887 -12.963 1.00 81.56 193 SER A O 1
ATOM 1528 N N . TRP A 1 194 ? -2.376 5.269 -12.449 1.00 76.75 194 TRP A N 1
ATOM 1529 C CA . TRP A 1 194 ? -2.579 5.463 -11.029 1.00 76.75 194 TRP A CA 1
ATOM 1530 C C . TRP A 1 194 ? -3.207 6.819 -10.721 1.00 76.75 194 TRP A C 1
ATOM 1532 O O . TRP A 1 194 ? -4.220 6.869 -10.024 1.00 76.75 194 TRP A O 1
ATOM 1542 N N . ASP A 1 195 ? -2.697 7.898 -11.307 1.00 80.94 195 ASP A N 1
ATOM 1543 C CA . ASP A 1 195 ? -3.291 9.230 -11.187 1.00 80.94 195 ASP A CA 1
ATOM 1544 C C . ASP A 1 195 ? -4.735 9.252 -11.678 1.00 80.94 195 ASP A C 1
ATOM 1546 O O . ASP A 1 195 ? -5.620 9.829 -11.043 1.00 80.94 195 ASP A O 1
ATOM 1550 N N . THR A 1 196 ? -5.000 8.575 -12.795 1.00 83.12 196 THR A N 1
ATOM 1551 C CA . THR A 1 196 ? -6.358 8.429 -13.326 1.00 83.12 196 THR A CA 1
ATOM 1552 C C . THR A 1 196 ? -7.260 7.712 -12.324 1.00 83.12 196 THR A C 1
ATOM 1554 O O . THR A 1 196 ? -8.384 8.151 -12.068 1.00 83.12 196 THR A O 1
ATOM 1557 N N . TYR A 1 197 ? -6.763 6.644 -11.701 1.00 80.31 197 TYR A N 1
ATOM 1558 C CA . TYR A 1 197 ? -7.490 5.926 -10.660 1.00 80.31 197 TYR A CA 1
ATOM 1559 C C . TYR A 1 197 ? -7.748 6.788 -9.411 1.00 80.31 197 TYR A C 1
ATOM 1561 O O . TYR A 1 197 ? -8.870 6.802 -8.900 1.00 80.31 197 TYR A O 1
ATOM 1569 N N . LEU A 1 198 ? -6.755 7.546 -8.934 1.00 78.31 198 LEU A N 1
ATOM 1570 C CA . LEU A 1 198 ? -6.916 8.459 -7.798 1.00 78.31 198 LEU A CA 1
ATOM 1571 C C . LEU A 1 198 ? -7.959 9.543 -8.088 1.00 78.31 198 LEU A C 1
ATOM 1573 O O . LEU A 1 198 ? -8.837 9.789 -7.259 1.00 78.31 198 LEU A O 1
ATOM 1577 N N . LYS A 1 199 ? -7.928 10.130 -9.290 1.00 82.12 199 LYS A N 1
ATOM 1578 C CA . LYS A 1 199 ? -8.941 11.093 -9.746 1.00 82.12 199 LYS A CA 1
ATOM 1579 C C . LYS A 1 199 ? -10.342 10.481 -9.743 1.00 82.12 199 LYS A C 1
ATOM 1581 O O . LYS A 1 199 ? -11.284 11.120 -9.276 1.00 82.12 199 LYS A O 1
ATOM 1586 N N . GLN A 1 200 ? -10.493 9.236 -10.201 1.00 82.50 200 GLN A N 1
ATOM 1587 C CA . GLN A 1 200 ? -11.781 8.536 -10.159 1.00 82.50 200 GLN A CA 1
ATOM 1588 C C . GLN A 1 200 ? -12.273 8.290 -8.728 1.00 82.50 200 GLN A C 1
ATOM 1590 O O . GLN A 1 200 ? -13.462 8.468 -8.463 1.00 82.50 200 GLN A O 1
ATOM 1595 N N . ILE A 1 201 ? -11.394 7.915 -7.792 1.00 78.31 201 ILE A N 1
ATOM 1596 C CA . ILE A 1 201 ? -11.781 7.781 -6.378 1.00 78.31 201 ILE A CA 1
ATOM 1597 C C . ILE A 1 201 ? -12.256 9.122 -5.823 1.00 78.31 201 ILE A C 1
ATOM 1599 O O . ILE A 1 201 ? -13.334 9.173 -5.234 1.00 78.31 201 ILE A O 1
ATOM 1603 N N . ALA A 1 202 ? -11.487 10.192 -6.031 1.00 78.00 202 ALA A N 1
ATOM 1604 C CA . ALA A 1 202 ? -11.842 11.522 -5.548 1.00 78.00 202 ALA A CA 1
ATOM 1605 C C . ALA A 1 202 ? -13.206 11.967 -6.101 1.00 78.00 202 ALA A C 1
ATOM 1607 O O . ALA A 1 202 ? -14.051 12.480 -5.366 1.00 78.00 202 ALA A O 1
ATOM 1608 N N . LEU A 1 203 ? -13.467 11.690 -7.382 1.00 82.62 203 LEU A N 1
ATOM 1609 C CA . LEU A 1 203 ? -14.759 11.954 -8.003 1.00 82.62 203 LEU A CA 1
ATOM 1610 C C . LEU A 1 203 ? -15.883 11.136 -7.352 1.00 82.62 203 LEU A C 1
ATOM 1612 O O . LEU A 1 203 ? -16.910 11.705 -6.990 1.00 82.62 203 LEU A O 1
ATOM 1616 N N . LEU A 1 204 ? -15.680 9.834 -7.122 1.00 79.06 204 LEU A N 1
ATOM 1617 C CA . LEU A 1 204 ? -16.655 8.975 -6.439 1.00 79.06 204 LEU A CA 1
ATOM 1618 C C . LEU A 1 204 ? -16.939 9.431 -5.001 1.00 79.06 204 LEU A C 1
ATOM 1620 O O . LEU A 1 204 ? -18.083 9.356 -4.548 1.00 79.06 204 LEU A O 1
ATOM 1624 N N . GLU A 1 205 ? -15.929 9.891 -4.265 1.00 78.06 205 GLU A N 1
ATOM 1625 C CA . GLU A 1 205 ? -16.104 10.452 -2.923 1.00 78.06 205 GLU A CA 1
ATOM 1626 C C . GLU A 1 205 ? -16.898 11.753 -2.947 1.00 78.06 205 GLU A C 1
ATOM 1628 O O . GLU A 1 205 ? -17.831 11.915 -2.158 1.00 78.06 205 GLU A O 1
ATOM 1633 N N . ASN A 1 206 ? -16.598 12.644 -3.888 1.00 78.00 206 ASN A N 1
ATOM 1634 C CA . ASN A 1 206 ? -17.362 13.871 -4.077 1.00 78.00 206 ASN A CA 1
ATOM 1635 C C . ASN A 1 206 ? -18.818 13.563 -4.442 1.00 78.00 206 ASN A C 1
ATOM 1637 O O . ASN A 1 206 ? -19.729 14.123 -3.836 1.00 78.00 206 ASN A O 1
ATOM 1641 N N . THR A 1 207 ? -19.067 12.598 -5.333 1.00 82.31 207 THR A N 1
ATOM 1642 C CA . THR A 1 207 ? -20.430 12.146 -5.649 1.00 82.31 207 THR A CA 1
ATOM 1643 C C . THR A 1 207 ? -21.150 11.601 -4.413 1.00 82.31 207 THR A C 1
ATOM 1645 O O . THR A 1 207 ? -22.329 11.892 -4.213 1.00 82.31 207 THR A O 1
ATOM 1648 N N . LYS A 1 208 ? -20.465 10.844 -3.542 1.00 76.56 208 LYS A N 1
ATOM 1649 C CA . LYS A 1 208 ? -21.052 10.370 -2.276 1.00 76.56 208 LYS A CA 1
ATOM 1650 C C . LYS A 1 208 ? -21.398 11.521 -1.335 1.00 76.56 208 LYS A C 1
ATOM 1652 O O . LYS A 1 208 ? -22.480 11.491 -0.758 1.00 76.56 208 LYS A O 1
ATOM 1657 N N . LYS A 1 209 ? -20.518 12.518 -1.189 1.00 76.81 209 LYS A N 1
ATOM 1658 C CA . LYS A 1 209 ? -20.767 13.708 -0.355 1.00 76.81 209 LYS A CA 1
ATOM 1659 C C . LYS A 1 209 ? -21.963 14.503 -0.869 1.00 76.81 209 LYS A C 1
ATOM 1661 O O . LYS A 1 209 ? -22.853 14.814 -0.089 1.00 76.81 209 LYS A O 1
ATOM 1666 N N . VAL A 1 210 ? -22.029 14.743 -2.180 1.00 82.50 210 VAL A N 1
ATOM 1667 C CA . VAL A 1 210 ? -23.177 15.404 -2.821 1.00 82.50 210 VAL A CA 1
ATOM 1668 C C . VAL A 1 210 ? -24.454 14.602 -2.590 1.00 82.50 210 VAL A C 1
ATOM 1670 O O . VAL A 1 210 ? -25.463 15.166 -2.188 1.00 82.50 210 VAL A O 1
ATOM 1673 N N . LYS A 1 211 ? -24.418 13.275 -2.759 1.00 74.94 211 LYS A N 1
ATOM 1674 C CA . LYS A 1 211 ? -25.581 12.419 -2.496 1.00 74.94 211 LYS A CA 1
ATOM 1675 C C . LYS A 1 211 ? -26.024 12.469 -1.030 1.00 74.94 211 LYS A C 1
ATOM 1677 O O . LYS A 1 211 ? -27.221 12.541 -0.774 1.00 74.94 211 LYS A O 1
ATOM 1682 N N . ALA A 1 212 ? -25.083 12.436 -0.087 1.00 74.00 212 ALA A N 1
ATOM 1683 C CA . ALA A 1 212 ? -25.373 12.545 1.340 1.00 74.00 212 ALA A CA 1
ATOM 1684 C C . ALA A 1 212 ? -25.996 13.908 1.678 1.00 74.00 212 ALA A C 1
ATOM 1686 O O . ALA A 1 212 ? -27.023 13.957 2.351 1.00 74.00 212 ALA A O 1
ATOM 1687 N N . TYR A 1 213 ? -25.435 14.992 1.140 1.00 80.31 213 TYR A N 1
ATOM 1688 C CA . TYR A 1 213 ? -25.980 16.340 1.282 1.00 80.31 213 TYR A CA 1
ATOM 1689 C C . TYR A 1 213 ? -27.394 16.449 0.705 1.00 80.31 213 TYR A C 1
ATOM 1691 O O . TYR A 1 213 ? -28.298 16.894 1.401 1.00 80.31 213 TYR A O 1
ATOM 1699 N N . LEU A 1 214 ? -27.619 15.967 -0.523 1.00 74.62 214 LEU A N 1
ATOM 1700 C CA . LEU A 1 214 ? -28.947 15.953 -1.140 1.00 74.62 214 LEU A CA 1
ATOM 1701 C C . LEU A 1 214 ? -29.947 15.152 -0.302 1.00 74.62 214 LEU A C 1
ATOM 1703 O O . LEU A 1 214 ? -31.071 15.605 -0.105 1.00 74.62 214 LEU A O 1
ATOM 1707 N N . SER A 1 215 ? -29.547 13.994 0.236 1.00 71.75 215 SER A N 1
ATOM 1708 C CA . SER A 1 215 ? -30.421 13.212 1.116 1.00 71.75 215 SER A CA 1
ATOM 1709 C C . SER A 1 215 ? -30.732 13.925 2.434 1.00 71.75 215 SER A C 1
ATOM 1711 O O . SER A 1 215 ? -31.879 13.898 2.866 1.00 71.75 215 SER A O 1
ATOM 1713 N N . ALA A 1 216 ? -29.750 14.600 3.039 1.00 73.25 216 ALA A N 1
ATOM 1714 C CA . ALA A 1 216 ? -29.939 15.362 4.270 1.00 73.25 216 ALA A CA 1
ATOM 1715 C C . ALA A 1 216 ? -30.835 16.587 4.037 1.00 73.25 216 ALA A C 1
ATOM 1717 O O . ALA A 1 216 ? -31.787 16.787 4.776 1.00 73.25 216 ALA A O 1
ATOM 1718 N N . SER A 1 217 ? -30.596 17.337 2.960 1.00 71.00 217 SER A N 1
ATOM 1719 C CA . SER A 1 217 ? -31.407 18.495 2.575 1.00 71.00 217 SER A CA 1
ATOM 1720 C C . SER A 1 217 ? -32.843 18.103 2.206 1.00 71.00 217 SER A C 1
ATOM 1722 O O . SER A 1 217 ? -33.787 18.792 2.581 1.00 71.00 217 SER A O 1
ATOM 1724 N N . THR A 1 218 ? -33.041 16.965 1.530 1.00 68.94 218 THR A N 1
ATOM 1725 C CA . THR A 1 218 ? -34.391 16.444 1.244 1.00 68.94 218 THR A CA 1
ATOM 1726 C C . THR A 1 218 ? -35.105 16.034 2.531 1.00 68.94 218 THR A C 1
ATOM 1728 O O . THR A 1 218 ? -36.289 16.320 2.685 1.00 68.94 218 THR A O 1
ATOM 1731 N N . ALA A 1 219 ? -34.394 15.398 3.469 1.00 68.25 219 ALA A N 1
ATOM 1732 C CA . ALA A 1 219 ? -34.946 15.053 4.776 1.00 68.25 219 ALA A CA 1
ATOM 1733 C C . ALA A 1 219 ? -35.314 16.307 5.581 1.00 68.25 219 ALA A C 1
ATOM 1735 O O . ALA A 1 219 ? -36.405 16.363 6.136 1.00 68.25 219 ALA A O 1
ATOM 1736 N N . GLU A 1 220 ? -34.455 17.327 5.580 1.00 70.25 220 GLU A N 1
ATOM 1737 C CA . GLU A 1 220 ? -34.695 18.609 6.246 1.00 70.25 220 GLU A CA 1
ATOM 1738 C C . GLU A 1 220 ? -35.923 19.324 5.668 1.00 70.25 220 GLU A C 1
ATOM 1740 O O . GLU A 1 220 ? -36.814 19.737 6.410 1.00 70.25 220 GLU A O 1
ATOM 1745 N N . LYS A 1 221 ? -36.041 19.376 4.337 1.00 67.44 221 LYS A N 1
ATOM 1746 C CA . LYS A 1 221 ? -37.215 19.946 3.670 1.00 67.44 221 LYS A CA 1
ATOM 1747 C C . LYS A 1 221 ? -38.491 19.162 3.986 1.00 67.44 221 LYS A C 1
ATOM 1749 O O . LYS A 1 221 ? -39.509 19.765 4.301 1.00 67.44 221 LYS A O 1
ATOM 1754 N N . ALA A 1 222 ? -38.434 17.830 3.984 1.00 63.12 222 ALA A N 1
ATOM 1755 C CA . ALA A 1 222 ? -39.573 16.999 4.371 1.00 63.12 222 ALA A CA 1
ATOM 1756 C C . ALA A 1 222 ? -39.986 17.236 5.836 1.00 63.12 222 ALA A C 1
ATOM 1758 O O . ALA A 1 222 ? -41.179 17.293 6.143 1.00 63.12 222 ALA A O 1
ATOM 1759 N N . THR A 1 223 ? -39.020 17.422 6.743 1.00 64.56 223 THR A N 1
ATOM 1760 C CA . THR A 1 223 ? -39.314 17.795 8.134 1.00 64.56 223 THR A CA 1
ATOM 1761 C C . THR A 1 223 ? -39.881 19.207 8.250 1.00 64.56 223 THR A C 1
ATOM 1763 O O . THR A 1 223 ? -40.783 19.413 9.056 1.00 64.56 223 THR A O 1
ATOM 1766 N N . GLN A 1 224 ? -39.434 20.155 7.421 1.00 65.69 224 GLN A N 1
ATOM 1767 C CA . GLN A 1 224 ? -39.952 21.522 7.386 1.00 65.69 224 GLN A CA 1
ATOM 1768 C C . GLN A 1 224 ? -41.393 21.574 6.861 1.00 65.69 224 GLN A C 1
ATOM 1770 O O . GLN A 1 224 ? -42.242 22.182 7.505 1.00 65.69 224 GLN A O 1
ATOM 1775 N N . ASP A 1 225 ? -41.694 20.884 5.759 1.00 62.25 225 ASP A N 1
ATOM 1776 C CA . ASP A 1 225 ? -43.051 20.798 5.202 1.00 62.25 225 ASP A CA 1
ATOM 1777 C C . ASP A 1 225 ? -44.020 20.153 6.213 1.00 62.25 225 ASP A C 1
ATOM 1779 O O . ASP A 1 225 ? -45.152 20.606 6.387 1.00 62.25 225 ASP A O 1
ATOM 1783 N N . THR A 1 226 ? -43.555 19.133 6.946 1.00 60.69 226 THR A N 1
ATOM 1784 C CA . THR A 1 226 ? -44.337 18.492 8.018 1.00 60.69 226 THR A CA 1
ATOM 1785 C C . THR A 1 226 ? -44.521 19.420 9.224 1.00 60.69 226 THR A C 1
ATOM 1787 O O . THR A 1 226 ? -45.608 19.474 9.793 1.00 60.69 226 THR A O 1
ATOM 1790 N N . ALA A 1 227 ? -43.490 20.179 9.609 1.00 57.84 227 ALA A N 1
ATOM 1791 C CA . ALA A 1 227 ? -43.558 21.137 10.711 1.00 57.84 227 ALA A CA 1
ATOM 1792 C C . ALA A 1 227 ? -44.482 22.326 10.399 1.00 57.84 227 ALA A C 1
ATOM 1794 O O . ALA A 1 227 ? -45.233 22.751 11.273 1.00 57.84 227 ALA A O 1
ATOM 1795 N N . MET A 1 228 ? -44.486 22.823 9.158 1.00 65.81 228 MET A N 1
ATOM 1796 C CA . MET A 1 228 ? -45.432 23.850 8.706 1.00 65.81 228 MET A CA 1
ATOM 1797 C C . MET A 1 228 ? -46.871 23.322 8.708 1.00 65.81 228 MET A C 1
ATOM 1799 O O . MET A 1 228 ? -47.762 23.984 9.227 1.00 65.81 228 MET A O 1
ATOM 1803 N N . ALA A 1 229 ? -47.092 22.093 8.228 1.00 60.28 229 ALA A N 1
ATOM 1804 C CA . ALA A 1 229 ? -48.411 21.458 8.275 1.00 60.28 229 ALA A CA 1
ATOM 1805 C C . ALA A 1 229 ? -48.928 21.225 9.710 1.00 60.28 229 ALA A C 1
ATOM 1807 O O . ALA A 1 229 ? -50.136 21.218 9.925 1.00 60.28 229 ALA A O 1
ATOM 1808 N N . LEU A 1 230 ? -48.030 21.037 10.686 1.00 58.34 230 LEU A N 1
ATOM 1809 C CA . LEU A 1 230 ? -48.363 20.941 12.113 1.00 58.34 230 LEU A CA 1
ATOM 1810 C C . LEU A 1 230 ? -48.640 22.307 12.758 1.00 58.34 230 LEU A C 1
ATOM 1812 O O . LEU A 1 230 ? -49.438 22.378 13.687 1.00 58.34 230 LEU A O 1
ATOM 1816 N N . ALA A 1 231 ? -47.988 23.375 12.292 1.00 59.06 231 ALA A N 1
ATOM 1817 C CA . ALA A 1 231 ? -48.185 24.728 12.813 1.00 59.06 231 ALA A CA 1
ATOM 1818 C C . ALA A 1 231 ? -49.556 25.314 12.429 1.00 59.06 231 ALA A C 1
ATOM 1820 O O . ALA A 1 231 ? -50.139 26.054 13.217 1.00 59.06 231 ALA A O 1
ATOM 1821 N N . ASP A 1 232 ? -50.086 24.930 11.264 1.00 62.06 232 ASP A N 1
ATOM 1822 C CA . ASP A 1 232 ? -51.406 25.349 10.767 1.00 62.06 232 ASP A CA 1
ATOM 1823 C C . ASP A 1 232 ? -52.550 24.401 11.198 1.00 62.06 232 ASP A C 1
ATOM 1825 O O . ASP A 1 232 ? -53.674 24.491 10.698 1.00 62.06 232 ASP A O 1
ATOM 1829 N N . LEU A 1 233 ? -52.273 23.455 12.103 1.00 61.22 233 LEU A N 1
ATOM 1830 C CA . LEU A 1 233 ? -53.206 22.399 12.491 1.00 61.22 233 LEU A CA 1
ATOM 1831 C C . LEU A 1 233 ? -54.123 22.849 13.643 1.00 61.22 233 LEU A C 1
ATOM 1833 O O . LEU A 1 233 ? -53.662 23.042 14.769 1.00 61.22 233 LEU A O 1
ATOM 1837 N N . ASP A 1 234 ? -55.433 22.947 13.401 1.00 61.59 234 ASP A N 1
ATOM 1838 C CA . ASP A 1 234 ? -56.413 23.069 14.489 1.00 61.59 234 ASP A CA 1
ATOM 1839 C C . ASP A 1 234 ? -56.638 21.694 15.135 1.00 61.59 234 ASP A C 1
ATOM 1841 O O . ASP A 1 234 ? -57.267 20.800 14.569 1.00 61.59 234 ASP A O 1
ATOM 1845 N N . LEU A 1 235 ? -56.102 21.519 16.343 1.00 62.44 235 LEU A N 1
ATOM 1846 C CA . LEU A 1 235 ? -56.151 20.264 17.100 1.00 62.44 235 LEU A CA 1
ATOM 1847 C C . LEU A 1 235 ? -57.572 19.854 17.529 1.00 62.44 235 LEU A C 1
ATOM 1849 O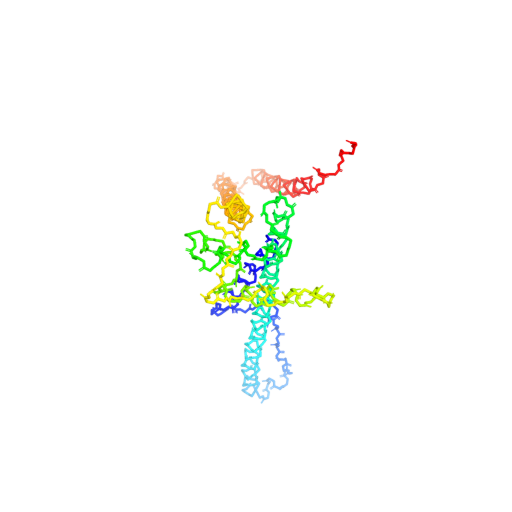 O . LEU A 1 235 ? -57.757 18.728 17.991 1.00 62.44 235 LEU A O 1
ATOM 1853 N N . ASN A 1 236 ? -58.564 20.739 17.387 1.00 65.38 236 ASN A N 1
ATOM 1854 C CA . ASN A 1 236 ? -59.958 20.450 17.726 1.00 65.38 236 ASN A CA 1
ATOM 1855 C C . ASN A 1 236 ? -60.761 19.848 16.563 1.00 65.38 236 ASN A C 1
ATOM 1857 O O . ASN A 1 236 ? -61.876 19.376 16.793 1.00 65.38 236 ASN A O 1
ATOM 1861 N N . ASP A 1 237 ? -60.214 19.829 15.341 1.00 69.56 237 ASP A N 1
ATOM 1862 C CA . ASP A 1 237 ? -60.835 19.173 14.189 1.00 69.56 237 ASP A CA 1
ATOM 1863 C C . ASP A 1 237 ? -60.157 17.814 13.891 1.00 69.56 237 ASP A C 1
ATOM 1865 O O . ASP A 1 237 ? -59.084 17.735 13.284 1.00 69.56 237 ASP A O 1
ATOM 1869 N N . PRO A 1 238 ? -60.782 16.688 14.283 1.00 66.12 238 PRO A N 1
ATOM 1870 C CA . PRO A 1 238 ? -60.195 15.361 14.117 1.00 66.12 238 PRO A CA 1
ATOM 1871 C C . PRO A 1 238 ? -60.017 14.940 12.647 1.00 66.12 238 PRO A C 1
ATOM 1873 O O . PRO A 1 238 ? -59.245 14.018 12.370 1.00 66.12 238 PRO A O 1
ATOM 1876 N N . VAL A 1 239 ? -60.694 15.591 11.691 1.00 69.56 239 VAL A N 1
ATOM 1877 C CA . VAL A 1 239 ? -60.577 15.268 10.259 1.00 69.56 239 VAL A CA 1
ATOM 1878 C C . VAL A 1 239 ? -59.293 15.849 9.663 1.00 69.56 239 VAL A C 1
ATOM 1880 O O . VAL A 1 239 ? -58.599 15.165 8.906 1.00 69.56 239 VAL A O 1
ATOM 1883 N N . THR A 1 240 ? -58.929 17.080 10.024 1.00 62.62 240 THR A N 1
ATOM 1884 C CA . THR A 1 240 ? -57.678 17.721 9.586 1.00 62.62 240 THR A CA 1
ATOM 1885 C C . THR A 1 240 ? -56.452 17.067 10.221 1.00 62.62 240 THR A C 1
ATOM 1887 O O . THR A 1 240 ? -55.483 16.794 9.509 1.00 62.62 240 THR A O 1
ATOM 1890 N N . VAL A 1 241 ? -56.522 16.688 11.504 1.00 60.28 241 VAL A N 1
ATOM 1891 C CA . VAL A 1 241 ? -55.460 15.926 12.192 1.00 60.28 241 VAL A CA 1
ATOM 1892 C C . VAL A 1 241 ? -55.199 14.582 11.503 1.00 60.28 241 VAL A C 1
ATOM 1894 O O . VAL A 1 241 ? -54.052 14.247 11.198 1.00 60.28 241 VAL A O 1
ATOM 1897 N N . LYS A 1 242 ? -56.258 13.823 11.191 1.00 68.00 242 LYS A N 1
ATOM 1898 C CA . LYS A 1 242 ? -56.136 12.535 10.495 1.00 68.00 242 LYS A CA 1
ATOM 1899 C C . LYS A 1 242 ? -55.556 12.693 9.085 1.00 68.00 242 LYS A C 1
ATOM 1901 O O . LYS A 1 242 ? -54.673 11.932 8.707 1.00 68.00 242 LYS A O 1
ATOM 1906 N N . ASN A 1 243 ? -55.983 13.709 8.335 1.00 66.31 243 ASN A N 1
ATOM 1907 C CA . ASN A 1 243 ? -55.471 13.968 6.987 1.00 66.31 243 ASN A CA 1
ATOM 1908 C C . ASN A 1 243 ? -53.979 14.335 6.962 1.00 66.31 243 ASN A C 1
ATOM 1910 O O . ASN A 1 243 ? -53.285 13.984 6.005 1.00 66.31 243 ASN A O 1
ATOM 1914 N N . VAL A 1 244 ? -53.471 15.032 7.983 1.00 64.56 244 VAL A N 1
ATOM 1915 C CA . VAL A 1 244 ? -52.032 15.317 8.090 1.00 64.56 244 VAL A CA 1
ATOM 1916 C C . VAL A 1 244 ? -51.255 14.057 8.451 1.00 64.56 244 VAL A C 1
ATOM 1918 O O . VAL A 1 244 ? -50.271 13.771 7.777 1.00 64.56 244 VAL A O 1
ATOM 1921 N N . ILE A 1 245 ? -51.739 13.244 9.396 1.00 66.12 245 ILE A N 1
ATOM 1922 C CA . ILE A 1 245 ? -51.129 11.943 9.723 1.00 66.12 245 ILE A CA 1
ATOM 1923 C C . ILE A 1 245 ? -51.079 11.032 8.485 1.00 66.12 245 ILE A C 1
ATOM 1925 O O . ILE A 1 245 ? -50.015 10.509 8.155 1.00 66.12 245 ILE A O 1
ATOM 1929 N N . ASP A 1 246 ? -52.187 10.896 7.752 1.00 68.06 246 ASP A N 1
ATOM 1930 C CA . ASP A 1 246 ? -52.270 10.045 6.559 1.00 68.06 246 ASP A CA 1
ATOM 1931 C C . ASP A 1 246 ? -51.333 10.544 5.436 1.00 68.06 246 ASP A C 1
ATOM 1933 O O . ASP A 1 246 ? -50.670 9.741 4.772 1.00 68.06 246 ASP A O 1
ATOM 1937 N N . LYS A 1 247 ? -51.181 11.869 5.262 1.00 63.62 247 LYS A N 1
ATOM 1938 C CA . LYS A 1 247 ? -50.189 12.457 4.339 1.00 63.62 247 LYS A CA 1
ATOM 1939 C C . LYS A 1 247 ? -48.747 12.212 4.786 1.00 63.62 247 LYS A C 1
ATOM 1941 O O . LYS A 1 247 ? -47.906 11.892 3.945 1.00 63.62 247 LYS A O 1
ATOM 1946 N N . SER A 1 248 ? -48.443 12.341 6.077 1.00 59.69 248 SER A N 1
ATOM 1947 C CA . SER A 1 248 ? -47.105 12.088 6.624 1.00 59.69 248 SER A CA 1
ATOM 1948 C C . SER A 1 248 ? -46.698 10.621 6.460 1.00 59.69 248 SER A C 1
ATOM 1950 O O . SER A 1 248 ? -45.568 10.337 6.056 1.00 59.69 248 SER A O 1
ATOM 1952 N N . VAL A 1 249 ? -47.630 9.693 6.696 1.00 58.91 249 VAL A N 1
ATOM 1953 C CA . VAL A 1 249 ? -47.427 8.247 6.518 1.00 58.91 249 VAL A CA 1
ATOM 1954 C C . VAL A 1 249 ? -47.226 7.894 5.038 1.00 58.91 249 VAL A C 1
ATOM 1956 O O . VAL A 1 249 ? -46.281 7.180 4.705 1.00 58.91 249 VAL A O 1
ATOM 1959 N N . ALA A 1 250 ? -48.019 8.467 4.126 1.00 58.06 250 ALA A N 1
ATOM 1960 C CA . ALA A 1 250 ? -47.842 8.263 2.684 1.00 58.06 250 ALA A CA 1
ATOM 1961 C C . ALA A 1 250 ? -46.488 8.794 2.163 1.00 58.06 250 ALA A C 1
ATOM 1963 O O . ALA A 1 250 ? -45.861 8.185 1.290 1.00 58.06 250 ALA A O 1
ATOM 1964 N N . CYS A 1 251 ? -46.001 9.909 2.718 1.00 54.56 251 CYS A N 1
ATOM 1965 C CA . CYS A 1 251 ? -44.704 10.485 2.359 1.00 54.56 251 CYS A CA 1
ATOM 1966 C C . CYS A 1 251 ? -43.529 9.603 2.832 1.00 54.56 251 CYS A C 1
ATOM 1968 O O . CYS A 1 251 ? -42.540 9.440 2.108 1.00 54.56 251 CYS A O 1
ATOM 1970 N N . TRP A 1 252 ? -43.669 8.962 4.001 1.00 52.81 252 TRP A N 1
ATOM 1971 C CA . TRP A 1 252 ? -42.730 7.958 4.520 1.00 52.81 252 TRP A CA 1
ATOM 1972 C C . TRP A 1 252 ? -42.681 6.685 3.662 1.00 52.81 252 TRP A C 1
ATOM 1974 O O . TRP A 1 252 ? -41.598 6.147 3.407 1.00 52.81 252 TRP A O 1
ATOM 1984 N N . ASP A 1 253 ? -43.826 6.219 3.158 1.00 51.84 253 ASP A N 1
ATOM 1985 C CA . ASP A 1 253 ? -43.871 5.051 2.273 1.00 51.84 253 ASP A CA 1
ATOM 1986 C C . ASP A 1 253 ? -43.240 5.331 0.899 1.00 51.84 253 ASP A C 1
ATOM 1988 O O . ASP A 1 253 ? -42.517 4.475 0.377 1.00 51.84 253 ASP A O 1
ATOM 1992 N N . MET A 1 254 ? -43.386 6.544 0.346 1.00 50.03 254 MET A N 1
ATOM 1993 C CA . MET A 1 254 ? -42.653 6.949 -0.865 1.00 50.03 254 MET A CA 1
ATOM 1994 C C . MET A 1 254 ? -41.139 7.028 -0.645 1.00 50.03 254 MET A C 1
ATOM 1996 O O . MET A 1 254 ? -40.386 6.507 -1.467 1.00 50.03 254 M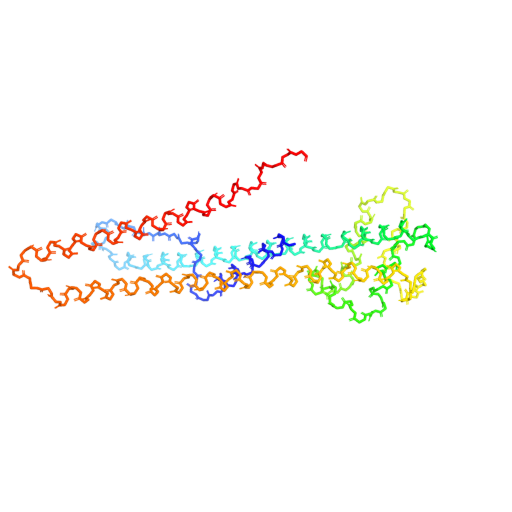ET A O 1
ATOM 2000 N N . THR A 1 255 ? -40.666 7.622 0.457 1.00 53.25 255 THR A N 1
ATOM 2001 C CA . THR A 1 255 ? -39.216 7.719 0.731 1.00 53.25 255 THR A CA 1
ATOM 2002 C C . THR A 1 255 ? -38.594 6.341 0.949 1.00 53.25 255 THR A C 1
ATOM 2004 O O . THR A 1 255 ? -37.495 6.064 0.459 1.00 53.25 255 THR A O 1
ATOM 2007 N N . LYS A 1 256 ? -39.311 5.425 1.610 1.00 50.78 256 LYS A N 1
ATOM 2008 C CA . LYS A 1 256 ? -38.903 4.020 1.737 1.00 50.78 256 LYS A CA 1
ATOM 2009 C C . LYS A 1 256 ? -38.895 3.310 0.379 1.00 50.78 256 LYS A C 1
ATOM 2011 O O . LYS A 1 256 ? -37.954 2.566 0.092 1.00 50.78 256 LYS A O 1
ATOM 2016 N N . TYR A 1 257 ? -39.885 3.560 -0.478 1.00 49.59 257 TYR A N 1
ATOM 2017 C CA . TYR A 1 257 ? -39.952 2.997 -1.828 1.00 49.59 257 TYR A CA 1
ATOM 2018 C C . TYR A 1 257 ? -38.822 3.511 -2.733 1.00 49.59 257 TYR A C 1
ATOM 2020 O O . TYR A 1 257 ? -38.175 2.713 -3.410 1.00 49.59 257 TYR A O 1
ATOM 2028 N N . GLU A 1 258 ? -38.500 4.806 -2.706 1.00 53.47 258 GLU A N 1
ATOM 2029 C CA . GLU A 1 258 ? -37.375 5.385 -3.453 1.00 53.47 258 GLU A CA 1
ATOM 2030 C C . GLU A 1 258 ? -36.018 4.915 -2.924 1.00 53.47 258 GLU A C 1
ATOM 2032 O O . GLU A 1 258 ? -35.126 4.576 -3.709 1.00 53.47 258 GLU A O 1
ATOM 2037 N N . PHE A 1 259 ? -35.867 4.787 -1.602 1.00 51.34 259 PHE A N 1
ATOM 2038 C CA . PHE A 1 259 ? -34.676 4.204 -0.989 1.00 51.34 259 PHE A CA 1
ATOM 2039 C C . PHE A 1 259 ? -34.467 2.749 -1.442 1.00 51.34 259 PHE A C 1
ATOM 2041 O O . PHE A 1 259 ? -33.365 2.380 -1.866 1.00 51.34 259 PHE A O 1
ATOM 2048 N N . LEU A 1 260 ? -35.526 1.933 -1.440 1.00 49.50 260 LEU A N 1
ATOM 2049 C CA . LEU A 1 260 ? -35.493 0.544 -1.907 1.00 49.50 260 LEU A CA 1
ATOM 2050 C C . LEU A 1 260 ? -35.294 0.437 -3.428 1.00 49.50 260 LEU A C 1
ATOM 2052 O O . LEU A 1 260 ? -34.518 -0.409 -3.879 1.00 49.50 260 LEU A O 1
ATOM 2056 N N . ARG A 1 261 ? -35.901 1.323 -4.227 1.00 46.75 261 ARG A N 1
ATOM 2057 C CA . ARG A 1 261 ? -35.681 1.426 -5.680 1.00 46.75 261 ARG A CA 1
ATOM 2058 C C . ARG A 1 261 ? -34.239 1.814 -5.997 1.00 46.75 261 ARG A C 1
ATOM 2060 O O . ARG A 1 261 ? -33.640 1.223 -6.891 1.00 46.75 261 ARG A O 1
ATOM 2067 N N . SER A 1 262 ? -33.638 2.725 -5.228 1.00 48.84 262 SER A N 1
ATOM 2068 C CA . SER A 1 262 ? -32.223 3.084 -5.373 1.00 48.84 262 SER A CA 1
ATOM 2069 C C . SER A 1 262 ? -31.305 1.890 -5.083 1.00 48.84 262 SER A C 1
ATOM 2071 O O . SER A 1 262 ? -30.358 1.653 -5.832 1.00 48.84 262 SER A O 1
ATOM 2073 N N . LYS A 1 263 ? -31.622 1.067 -4.071 1.00 47.00 263 LYS A N 1
ATOM 2074 C CA . LYS A 1 263 ? -30.896 -0.184 -3.795 1.00 47.00 263 LYS A CA 1
ATOM 2075 C C . LYS A 1 263 ? -31.084 -1.229 -4.900 1.00 47.00 263 LYS A C 1
ATOM 2077 O O . LYS A 1 263 ? -30.113 -1.894 -5.253 1.00 47.00 263 LYS A O 1
ATOM 2082 N N . ARG A 1 264 ? -32.287 -1.341 -5.477 1.00 43.12 264 ARG A N 1
ATOM 2083 C CA . ARG A 1 264 ? -32.598 -2.271 -6.579 1.00 43.12 264 ARG A CA 1
ATOM 2084 C C . ARG A 1 264 ? -31.935 -1.853 -7.903 1.00 43.12 264 ARG A C 1
ATOM 2086 O O . ARG A 1 264 ? -31.455 -2.706 -8.643 1.00 43.12 264 ARG A O 1
ATOM 2093 N N . ASN A 1 265 ? -31.810 -0.551 -8.166 1.00 43.00 265 ASN A N 1
ATOM 2094 C CA . ASN A 1 265 ? -31.038 -0.042 -9.302 1.00 43.00 265 ASN A CA 1
ATOM 2095 C C . ASN A 1 265 ? -29.535 -0.304 -9.118 1.00 43.00 265 ASN A C 1
ATOM 2097 O O . ASN A 1 265 ? -28.892 -0.740 -10.064 1.00 43.00 265 ASN A O 1
ATOM 2101 N N . TYR A 1 266 ? -28.991 -0.177 -7.900 1.00 39.66 266 TYR A N 1
ATOM 2102 C CA . TYR A 1 266 ? -27.600 -0.562 -7.600 1.00 39.66 266 TYR A CA 1
ATOM 2103 C C . TYR A 1 266 ? -27.315 -2.066 -7.786 1.00 39.66 266 TYR A C 1
ATOM 2105 O O . TYR A 1 266 ? -26.186 -2.427 -8.127 1.00 39.66 266 TYR A O 1
ATOM 2113 N N . SER A 1 267 ? -28.300 -2.951 -7.582 1.00 39.72 267 SER A N 1
ATOM 2114 C CA . SER A 1 267 ? -28.157 -4.384 -7.885 1.00 39.72 267 SER A CA 1
ATOM 2115 C C . SER A 1 267 ? -28.370 -4.703 -9.370 1.00 39.72 267 SER A C 1
ATOM 2117 O O . SER A 1 267 ? -27.695 -5.583 -9.893 1.00 39.72 267 SER A O 1
ATOM 2119 N N . SER A 1 268 ? -29.216 -3.948 -10.078 1.00 36.09 268 SER A N 1
ATOM 2120 C CA . SER A 1 268 ? -29.416 -4.066 -11.532 1.00 36.09 268 SER A CA 1
ATOM 2121 C C . SER A 1 268 ? -28.187 -3.631 -12.342 1.00 36.09 268 SER A C 1
ATOM 2123 O O . SER A 1 268 ? -27.828 -4.299 -13.309 1.00 36.09 268 SER A O 1
ATOM 2125 N N . THR A 1 269 ? -27.480 -2.563 -11.946 1.00 36.22 269 THR A N 1
ATOM 2126 C CA . THR A 1 269 ? -26.253 -2.130 -12.652 1.00 36.22 269 THR A CA 1
ATOM 2127 C C . THR A 1 269 ? -25.069 -3.078 -12.426 1.00 36.22 269 THR A C 1
ATOM 2129 O O . THR A 1 269 ? -24.087 -3.011 -13.156 1.00 36.22 269 THR A O 1
ATOM 2132 N N . ARG A 1 270 ? -25.148 -3.995 -11.448 1.00 36.91 270 ARG A N 1
ATOM 2133 C CA . ARG A 1 270 ? -24.145 -5.056 -11.234 1.00 36.91 270 ARG A CA 1
ATOM 2134 C C . ARG A 1 270 ? -24.415 -6.351 -12.010 1.00 36.91 270 ARG A C 1
ATOM 2136 O O . ARG A 1 270 ? -23.562 -7.230 -11.975 1.00 36.91 270 ARG A O 1
ATOM 2143 N N . PHE A 1 271 ? -25.537 -6.462 -12.727 1.00 33.00 271 PHE A N 1
ATOM 2144 C CA . PHE A 1 271 ? -25.880 -7.663 -13.504 1.00 33.00 271 PHE A CA 1
ATOM 2145 C C . PHE A 1 271 ? -26.033 -7.441 -15.020 1.00 33.00 271 PHE A C 1
ATOM 2147 O O . PHE A 1 271 ? -26.300 -8.395 -15.740 1.00 33.00 271 PHE A O 1
ATOM 2154 N N . SER A 1 272 ? -25.760 -6.240 -15.541 1.00 34.53 272 SER A N 1
ATOM 2155 C CA . SER A 1 272 ? -25.748 -5.964 -16.989 1.00 34.53 272 SER A CA 1
ATOM 2156 C C . SER A 1 272 ? -24.326 -5.795 -17.546 1.00 34.53 272 SER A C 1
ATOM 2158 O O . SER A 1 272 ? -23.977 -4.754 -18.101 1.00 34.53 272 SER A O 1
ATOM 2160 N N . THR A 1 273 ? -23.467 -6.807 -17.386 1.00 37.81 273 THR A N 1
ATOM 2161 C CA . THR A 1 273 ? -22.230 -6.932 -18.197 1.00 37.81 273 THR A CA 1
ATOM 2162 C C . THR A 1 273 ? -21.820 -8.385 -18.463 1.00 37.81 273 THR A C 1
ATOM 2164 O O . THR A 1 273 ? -20.649 -8.694 -18.660 1.00 37.81 273 THR A O 1
ATOM 2167 N N . ARG A 1 274 ? -22.787 -9.307 -18.499 1.00 42.03 274 ARG A N 1
ATOM 2168 C CA . ARG A 1 274 ? -22.595 -10.651 -19.059 1.00 42.03 274 ARG A CA 1
ATOM 2169 C C . ARG A 1 274 ? -23.841 -11.061 -19.831 1.00 42.03 274 ARG A C 1
ATOM 2171 O O . ARG A 1 274 ? -24.728 -11.672 -19.254 1.00 42.03 274 ARG A O 1
ATOM 2178 N N . ALA A 1 275 ? -23.886 -10.679 -21.105 1.00 36.66 275 ALA A N 1
ATOM 2179 C CA . ALA A 1 275 ? -24.531 -11.422 -22.191 1.00 36.66 275 ALA A CA 1
ATOM 2180 C C . ALA A 1 275 ? -24.450 -10.609 -23.495 1.00 36.66 275 ALA A C 1
ATOM 2182 O O . ALA A 1 275 ? -25.446 -10.048 -23.928 1.00 36.66 275 ALA A O 1
ATOM 2183 N N . ILE A 1 276 ? -23.269 -10.549 -24.114 1.00 31.06 276 ILE A N 1
ATOM 2184 C CA . ILE A 1 276 ? -23.163 -10.631 -25.577 1.00 31.06 276 ILE A CA 1
ATOM 2185 C C . ILE A 1 276 ? -21.967 -11.546 -25.828 1.00 31.06 276 ILE A C 1
ATOM 2187 O O . ILE A 1 276 ? -20.817 -11.143 -25.681 1.00 31.06 276 ILE A O 1
ATOM 2191 N N . GLY A 1 277 ? -22.269 -12.822 -26.050 1.00 33.53 277 GLY A N 1
ATOM 2192 C CA . GLY A 1 277 ? -21.369 -13.731 -26.733 1.00 33.53 277 GLY A CA 1
ATOM 2193 C C . GLY A 1 277 ? -21.738 -13.703 -28.207 1.00 33.53 277 GLY A C 1
ATOM 2194 O O . GLY A 1 277 ? -22.897 -13.956 -28.532 1.00 33.53 277 GLY A O 1
ATOM 2195 N N . LEU A 1 278 ? -20.772 -13.318 -29.033 1.00 33.38 278 LEU A N 1
ATOM 2196 C CA . LEU A 1 278 ? -20.305 -13.965 -30.261 1.00 33.38 278 LEU A CA 1
ATOM 2197 C C . LEU A 1 278 ? -19.115 -13.148 -30.773 1.00 33.38 278 LEU A C 1
ATOM 2199 O O . LEU A 1 278 ? -19.253 -11.906 -30.837 1.00 33.38 278 LEU A O 1
#

Sequence (278 aa):
MKLKKTLNTFNDRLQLLQKPGYVASSCNFKFELNPTDRLLADDEAKVEKLHDEVNIARVLFQGQMQAQIIALVKLEIASVQNAIRKSVAKSIVDITTTLALLDPTLEEGHNSDIFQFVLDTDTADLPSLLQHSEFQTKHKLYDLIHTFAQEQATATTPTDAYRPTEDRTYAVDDTSPTVILFLQISQAVFVTSWDTYLKQIALLENTKKVKAYLSASTAEKATQDTAMALADLDLNDPVTVKNVIDKSVACWDMTKYEFLRSKRNYSSTRFSTRAIGL